Protein AF-A0A4R5DD77-F1 (afdb_monomer)

Sequence (343 aa):
MSIVVVGSGLPALACALYASACSGDEVELLAADAPDVARFAGTGIAAIEETPADVSLAVRATLDEVGSDLAIVVADTREIPDEVTVLADRSSIRSILLAPGGFAGALRARAALDRAGRPDIAVAEAPGFPVLARRPQVDEVRIVAVKRSMPIAGLDAAGTDQALLDYGPYLPALVPATLATTSLSNVNTVTHPPLVLLNAARIDAGEPFLICRDGLTAATSRFLTALDQERLALVEAAGGDPVDTATWLLRYYGQAGMSGADIGACIRSFQPLMETPAPPTLDHRYLTDDIPHGVAAYLALARRLGTPHQHLAAIVTLSSTVIGHPLAADGDAVEAFLSWLEA

Solvent-accessible surface area (backbone atoms only — not comparable to full-atom values): 17400 Å² total; per-residue (Å²): 140,41,40,27,27,35,37,60,66,68,65,20,53,49,48,32,47,48,24,6,46,59,53,72,41,69,21,30,33,42,34,67,92,40,74,81,54,54,75,62,44,44,76,52,75,40,36,48,64,88,40,81,36,63,28,28,31,44,65,26,66,50,77,88,71,62,80,32,32,35,36,36,40,25,55,59,57,82,48,44,45,58,56,46,43,60,50,59,77,40,84,58,47,44,36,40,36,24,33,28,17,36,43,37,27,39,58,44,35,50,57,32,23,48,76,69,72,38,76,79,47,45,45,23,22,18,34,42,59,62,54,45,66,47,66,91,45,92,92,41,61,35,33,69,36,61,40,32,69,37,45,32,13,10,90,46,72,68,42,18,54,51,45,48,69,71,42,30,58,38,42,76,35,57,34,86,44,48,45,44,26,26,34,60,55,34,57,56,41,49,45,39,39,57,48,47,58,80,38,39,71,45,25,71,69,58,56,91,51,28,41,46,63,77,49,58,44,76,69,50,31,53,50,36,52,56,39,40,53,32,44,34,52,40,20,46,75,60,72,23,69,61,70,53,60,38,59,51,50,39,52,24,33,31,91,77,60,28,47,64,95,40,55,50,44,27,47,72,50,25,64,79,53,38,68,34,66,47,63,78,43,66,88,34,58,51,44,74,31,32,25,20,41,26,36,24,35,51,35,56,48,18,67,74,74,70,41,68,44,69,55,37,47,48,52,38,53,51,46,18,59,74,62,71,47,86,48,60,41,56,62,67,41,50,52,52,48,53,53,60,75,74,107

Nearest PDB structures (foldseek):
  1bg6-assembly1_A-2  TM=8.550E-01  e=5.628E-21  Arthrobacter sp. 1C
  3c7c-assembly1_B  TM=7.515E-01  e=6.221E-16  Pecten maximus
  6c4l-assembly1_C-2  TM=7.047E-01  e=6.134E-13  Yersinia pestis
  6c4m-assembly1_C-2  TM=7.270E-01  e=2.568E-12  Yersinia pestis
  5zix-assembly3_C  TM=6.206E-01  e=1.899E-08  Pseudomonas aeruginosa PAO1

Foldseek 3Di:
DAEEEEDDDQLSLVLQFLLCQLQVDEHEYAYAPCPLSVLVAAWDWAAAQNDTGIGHYDYDNAPVPDPAQEYEYDYFLVCLLVRLLRNLVDPSHQEYEYAALFALNLLSSCVSSVVSVNNRRWYKHWLHRQFDWDPPDSNHIHRNFGFAATEMETLDPVSQVVVCVVCCSRRVRYDYWYSLARNLQNLLLLQLLLLCLQCVVCLAVQPKDQSLQPRLDPVSQVLSQVQLVLSLQLSVLLVTDSDGSLRSLCNTCVVVQFDDDGPSSRQVRHVVSSPHIDDNHLPDCSQQRSLQSHLQLSLVSCVVSVTDNPSSVVSQVSSCVSNVHHSHYDPVSSVSSVVSSVD

Organism: NCBI:txid2530372

InterPro domains:
  IPR003421 Opine dehydrogenase [PF02317] (179-322)
  IPR008927 6-phosphogluconate dehydrogenase-like, C-terminal domain superfamily [SSF48179] (181-336)
  IPR013328 6-phosphogluconate dehydrogenase, domain 2 [G3DSA:1.10.1040.10] (186-337)

pLDDT: mean 95.51, std 4.66, range [64.38, 98.81]

Radius of gyration: 19.09 Å; Cα contacts (8 Å, |Δi|>4): 765; chains: 1; bounding box: 47×50×48 Å

Mean predicted aligned error: 3.32 Å

Secondary structure (DSSP, 8-state):
--EEEEE-HHHHHHHHHHHHHHH-SEEEEE-TT-HHHHTT-EEEEEEETTEEEEEEEEEESSGGG---SEEEEES-TTTHHHHHHHHHT-TT--EEEESS--TTHHHHHHHHHHHTT-TTSEEEE-SS-SEEEEEEETTEEEEEEE-SSEEEEESSHHHHHHHHHHHTTT-TTEEE--HHHHHT--HHHHHHHHHHHTTHHHHHTT---BHHHHH--HHHHHHHHHHHHHHHHHHHHTTS----HHHHHHHHHGGGT---SSHHHHHHH-HHHHTPBPPSSSSSHHHHTTIIIIIHHHHHHHHHHT---HHHHHHHHHHHHHHTS-----HHHHHHHHHHHH-

Structure (mmCIF, N/CA/C/O backbone):
data_AF-A0A4R5DD77-F1
#
_entry.id   AF-A0A4R5DD77-F1
#
loop_
_atom_site.group_PDB
_atom_site.id
_atom_site.type_symbol
_atom_site.label_atom_id
_atom_site.label_alt_id
_atom_site.label_comp_id
_atom_site.label_asym_id
_atom_site.label_entity_id
_atom_site.label_seq_id
_atom_site.pdbx_PDB_ins_code
_atom_site.Cartn_x
_atom_site.Cartn_y
_atom_site.Cartn_z
_atom_site.occupancy
_atom_site.B_iso_or_equiv
_atom_site.auth_seq_id
_atom_site.auth_comp_id
_atom_site.auth_asym_id
_atom_site.auth_atom_id
_atom_site.pdbx_PDB_model_num
ATOM 1 N N . MET A 1 1 ? -8.833 -8.355 23.315 1.00 81.56 1 MET A N 1
ATOM 2 C CA . MET A 1 1 ? -8.735 -7.905 21.918 1.00 81.56 1 MET A CA 1
ATOM 3 C C . MET A 1 1 ? -8.301 -9.119 21.141 1.00 81.56 1 MET A C 1
ATOM 5 O O . MET A 1 1 ? -7.456 -9.852 21.639 1.00 81.56 1 MET A O 1
ATOM 9 N N . SER A 1 2 ? -8.952 -9.393 20.027 1.00 95.25 2 SER A N 1
ATOM 10 C CA . SER A 1 2 ? -8.571 -10.454 19.105 1.00 95.25 2 SER A CA 1
ATOM 11 C C . SER A 1 2 ? -8.773 -9.942 17.691 1.00 95.25 2 SER A C 1
ATOM 13 O O . SER A 1 2 ? -9.597 -9.059 17.443 1.00 95.25 2 SER A O 1
ATOM 15 N N . ILE A 1 3 ? -7.985 -10.470 16.763 1.00 98.31 3 ILE A N 1
ATOM 16 C CA . ILE A 1 3 ? -7.868 -9.904 15.427 1.00 98.31 3 ILE A CA 1
ATOM 17 C C . ILE A 1 3 ? -8.176 -10.947 14.366 1.00 98.31 3 ILE A C 1
ATOM 19 O O . ILE A 1 3 ? -7.749 -12.099 14.473 1.00 98.31 3 ILE A O 1
ATOM 23 N N . VAL A 1 4 ? -8.893 -10.508 13.336 1.00 98.06 4 VAL A N 1
ATOM 24 C CA . VAL A 1 4 ? -9.071 -11.254 12.098 1.00 98.06 4 VAL A CA 1
ATOM 25 C C . VAL A 1 4 ? -8.277 -10.582 10.987 1.00 98.06 4 VAL A C 1
ATOM 27 O O . VAL A 1 4 ? -8.313 -9.365 10.821 1.00 98.06 4 VAL A O 1
ATOM 30 N N . VAL A 1 5 ? -7.549 -11.366 10.206 1.00 97.44 5 VAL A N 1
ATOM 31 C CA . VAL A 1 5 ? -7.015 -10.922 8.921 1.00 97.44 5 VAL A CA 1
ATOM 32 C C . VAL A 1 5 ? -7.999 -11.342 7.839 1.00 97.44 5 VAL A C 1
ATOM 34 O O . VAL A 1 5 ? -8.391 -12.505 7.772 1.00 97.44 5 VAL A O 1
ATOM 37 N N . VAL A 1 6 ? -8.412 -10.395 7.006 1.00 95.06 6 VAL A N 1
ATOM 38 C CA . VAL A 1 6 ? -9.330 -10.606 5.884 1.00 95.06 6 VAL A CA 1
ATOM 39 C C . VAL A 1 6 ? -8.572 -10.413 4.587 1.00 95.06 6 VAL A C 1
ATOM 41 O O . VAL A 1 6 ? -7.839 -9.438 4.428 1.00 95.06 6 VAL A O 1
ATOM 44 N N . GLY A 1 7 ? -8.747 -11.344 3.662 1.00 89.00 7 GLY A N 1
ATOM 45 C CA . GLY A 1 7 ? -8.142 -11.287 2.343 1.00 89.00 7 GLY A CA 1
ATOM 46 C C . GLY A 1 7 ? -7.733 -12.668 1.863 1.00 89.00 7 GLY A C 1
ATOM 47 O O . GLY A 1 7 ? -7.927 -13.680 2.540 1.00 89.00 7 GLY A O 1
ATOM 48 N N . SER A 1 8 ? -7.140 -12.719 0.677 1.00 79.94 8 SER A N 1
ATOM 49 C CA . SER A 1 8 ? -6.802 -13.979 0.024 1.00 79.94 8 SER A CA 1
ATOM 50 C C . SER A 1 8 ? -5.306 -14.124 -0.258 1.00 79.94 8 SER A C 1
ATOM 52 O O . SER A 1 8 ? -4.520 -13.173 -0.271 1.00 79.94 8 SER A O 1
ATOM 54 N N . GLY A 1 9 ? -4.899 -15.374 -0.477 1.00 86.75 9 GLY A N 1
ATOM 55 C CA . GLY A 1 9 ? -3.556 -15.711 -0.927 1.00 86.75 9 GLY A CA 1
ATOM 56 C C . GLY A 1 9 ? -2.451 -15.498 0.111 1.00 86.75 9 GLY A C 1
ATOM 57 O O . GLY A 1 9 ? -2.660 -15.453 1.323 1.00 86.75 9 GLY A O 1
ATOM 58 N N . LEU A 1 10 ? -1.221 -15.428 -0.402 1.00 90.25 10 LEU A N 1
ATOM 59 C CA . LEU A 1 10 ? -0.009 -15.371 0.412 1.00 90.25 10 LEU A CA 1
ATOM 60 C C . LEU A 1 10 ? 0.104 -14.105 1.287 1.00 90.25 10 LEU A C 1
ATOM 62 O O . LEU A 1 10 ? 0.546 -14.255 2.424 1.00 90.25 10 LEU A O 1
ATOM 66 N N . PRO A 1 11 ? -0.266 -12.888 0.830 1.00 91.94 11 PRO A N 1
ATOM 67 C CA . PRO A 1 11 ? -0.156 -11.690 1.663 1.00 91.94 11 PRO A CA 1
ATOM 68 C C . PRO A 1 11 ? -1.002 -11.761 2.941 1.00 91.94 11 PRO A C 1
ATOM 70 O O . PRO A 1 11 ? -0.478 -11.479 4.018 1.00 91.94 11 PRO A O 1
ATOM 73 N N . ALA A 1 12 ? -2.267 -12.187 2.843 1.00 93.69 12 ALA A N 1
ATOM 74 C CA . ALA A 1 12 ? -3.164 -12.303 3.994 1.00 93.69 12 ALA A CA 1
ATOM 75 C C . ALA A 1 12 ? -2.678 -13.375 4.983 1.00 93.69 12 ALA A C 1
ATOM 77 O O . ALA A 1 12 ? -2.534 -13.101 6.174 1.00 93.69 12 ALA A O 1
ATOM 78 N N . LEU A 1 13 ? -2.309 -14.561 4.482 1.00 94.38 13 LEU A N 1
ATOM 79 C CA . LEU A 1 13 ? -1.738 -15.628 5.310 1.00 94.38 13 LEU A CA 1
ATOM 80 C C . LEU A 1 13 ? -0.450 -15.179 6.018 1.00 94.38 13 LEU A C 1
ATOM 82 O O . LEU A 1 13 ? -0.298 -15.384 7.218 1.00 94.38 13 LEU A O 1
ATOM 86 N N . ALA A 1 14 ? 0.471 -14.532 5.303 1.00 95.56 14 ALA A N 1
ATOM 87 C CA . ALA A 1 14 ? 1.711 -14.038 5.892 1.00 95.56 14 ALA A CA 1
ATOM 88 C C . ALA A 1 14 ? 1.466 -12.946 6.944 1.00 95.56 14 ALA A C 1
ATOM 90 O O . ALA A 1 14 ? 2.140 -12.930 7.971 1.00 95.56 14 ALA A O 1
ATOM 91 N N . CYS A 1 15 ? 0.494 -12.061 6.714 1.00 96.94 15 CYS A N 1
ATOM 92 C CA . CYS A 1 15 ? 0.093 -11.057 7.693 1.00 96.94 15 CYS A CA 1
ATOM 93 C C . CYS A 1 15 ? -0.472 -11.706 8.964 1.00 96.94 15 CYS A C 1
ATOM 95 O O . CYS A 1 15 ? -0.074 -11.320 10.058 1.00 96.94 15 CYS A O 1
ATOM 97 N N . ALA A 1 16 ? -1.332 -12.721 8.831 1.00 97.19 16 ALA A N 1
ATOM 98 C CA . ALA A 1 16 ? -1.902 -13.446 9.967 1.00 97.19 16 ALA A CA 1
ATOM 99 C C . ALA A 1 16 ? -0.828 -14.185 10.782 1.00 97.19 16 ALA A C 1
ATOM 101 O O . ALA A 1 16 ? -0.790 -14.073 12.006 1.00 97.19 16 ALA A O 1
ATOM 102 N N . LEU A 1 17 ? 0.094 -14.880 10.105 1.00 96.88 17 LEU A N 1
ATOM 103 C CA . LEU A 1 17 ? 1.224 -15.557 10.749 1.00 96.88 17 LEU A CA 1
ATOM 104 C C . LEU A 1 17 ? 2.129 -14.565 11.487 1.00 96.88 17 LEU A C 1
ATOM 106 O O . LEU A 1 17 ? 2.508 -14.808 12.629 1.00 96.88 17 LEU A O 1
ATOM 110 N N . TYR A 1 18 ? 2.456 -13.435 10.855 1.00 97.75 18 TYR A N 1
ATOM 111 C CA . TYR A 1 18 ? 3.274 -12.397 11.478 1.00 97.75 18 TYR A CA 1
ATOM 112 C C . TYR A 1 18 ? 2.579 -11.775 12.696 1.00 97.75 18 TYR A C 1
ATOM 114 O O . TYR A 1 18 ? 3.208 -11.610 13.740 1.00 97.75 18 TYR A O 1
ATOM 122 N N . ALA A 1 19 ? 1.280 -11.487 12.583 1.00 98.19 19 ALA A N 1
ATOM 123 C CA . ALA A 1 19 ? 0.468 -10.960 13.673 1.00 98.19 19 ALA A CA 1
ATOM 124 C C . ALA A 1 19 ? 0.409 -11.917 14.869 1.00 98.19 19 ALA A C 1
ATOM 126 O O . ALA A 1 19 ? 0.568 -11.485 16.014 1.00 98.19 19 ALA A O 1
ATOM 127 N N . SER A 1 20 ? 0.239 -13.216 14.610 1.00 98.25 20 SER A N 1
ATOM 128 C CA . SER A 1 20 ? 0.247 -14.241 15.655 1.00 98.25 20 SER A CA 1
ATOM 129 C C . SER A 1 20 ? 1.617 -14.340 16.325 1.00 98.25 20 SER A C 1
ATOM 131 O O . SER A 1 20 ? 1.703 -14.267 17.546 1.00 98.25 20 SER A O 1
ATOM 133 N N . ALA A 1 21 ? 2.702 -14.375 15.545 1.00 97.81 21 ALA A N 1
ATOM 134 C CA . ALA A 1 21 ? 4.061 -14.413 16.085 1.00 97.81 21 ALA A CA 1
ATOM 135 C C . ALA A 1 21 ? 4.412 -13.188 16.952 1.00 97.81 21 ALA A C 1
ATOM 137 O O . ALA A 1 21 ? 5.184 -13.307 17.901 1.00 97.81 21 ALA A O 1
ATOM 138 N N . CYS A 1 22 ? 3.877 -12.006 16.627 1.00 97.44 22 CYS A N 1
ATOM 139 C CA . CYS A 1 22 ? 4.149 -10.782 17.387 1.00 97.44 22 CYS A CA 1
ATOM 140 C C . CYS A 1 22 ? 3.335 -10.690 18.680 1.00 97.44 22 CYS A C 1
ATOM 142 O O . CYS A 1 22 ? 3.869 -10.273 19.707 1.00 97.44 22 CYS A O 1
ATOM 144 N N . SER A 1 23 ? 2.058 -11.066 18.621 1.00 97.62 23 SER A N 1
ATOM 145 C CA . SER A 1 23 ? 1.141 -10.978 19.763 1.00 97.62 23 SER A CA 1
ATOM 146 C C . SER A 1 23 ? 1.267 -12.160 20.726 1.00 97.62 23 SER A C 1
ATOM 148 O O . SER A 1 23 ? 1.030 -12.004 21.920 1.00 97.62 23 SER A O 1
ATOM 150 N N . GLY A 1 24 ? 1.644 -13.336 20.216 1.00 96.88 24 GLY A N 1
ATOM 151 C CA . GLY A 1 24 ? 1.528 -14.611 20.924 1.00 96.88 24 GLY A CA 1
ATOM 152 C C . GLY A 1 24 ? 0.093 -15.154 20.980 1.00 96.88 24 GLY A C 1
ATOM 153 O O . GLY A 1 24 ? -0.129 -16.203 21.585 1.00 96.88 24 GLY A O 1
ATOM 154 N N . ASP A 1 25 ? -0.866 -14.466 20.357 1.00 96.69 25 ASP A N 1
ATOM 155 C CA . ASP A 1 25 ? -2.276 -14.844 20.345 1.00 96.69 25 ASP A CA 1
ATOM 156 C C . ASP A 1 25 ? -2.617 -15.739 19.142 1.00 96.69 25 ASP A C 1
ATOM 158 O O . ASP A 1 25 ? -1.933 -15.755 18.109 1.00 96.69 25 ASP A O 1
ATOM 162 N N . GLU A 1 26 ? -3.740 -16.452 19.2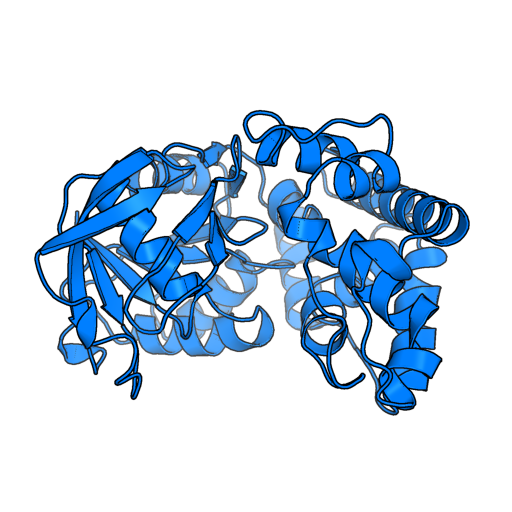54 1.00 97.56 26 GLU A N 1
ATOM 163 C CA . GLU A 1 26 ? -4.403 -17.037 18.092 1.00 97.56 26 GLU A CA 1
ATOM 164 C C . GLU A 1 26 ? -5.034 -15.930 17.237 1.00 97.56 26 GLU A C 1
ATOM 166 O O . GLU A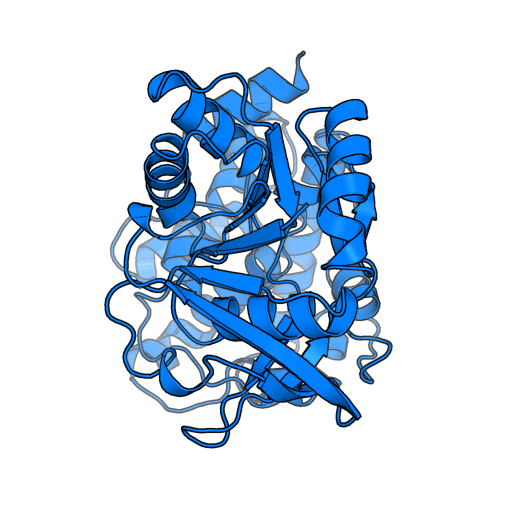 1 26 ? -5.822 -15.119 17.729 1.00 97.56 26 GLU A O 1
ATOM 171 N N . VAL A 1 27 ? -4.681 -15.902 15.951 1.00 98.12 27 VAL A N 1
ATOM 172 C CA . VAL A 1 27 ? -5.193 -14.931 14.975 1.00 98.12 27 VAL A CA 1
ATOM 173 C C . VAL A 1 27 ? -6.199 -15.607 14.053 1.00 98.12 27 VAL A C 1
ATOM 175 O O . VAL A 1 27 ? -5.928 -16.674 13.496 1.00 98.12 27 VAL A O 1
ATOM 178 N N . GLU A 1 28 ? -7.360 -14.982 13.862 1.00 97.44 28 GLU A N 1
ATOM 179 C CA . GLU A 1 28 ? -8.339 -15.459 12.891 1.00 97.44 28 GLU A CA 1
ATOM 180 C C . GLU A 1 28 ? -7.915 -15.056 11.472 1.00 97.44 28 GLU A C 1
ATOM 182 O O . GLU A 1 28 ? -7.405 -13.961 11.241 1.00 97.44 28 GLU A O 1
ATOM 187 N N . LEU A 1 29 ? -8.126 -15.934 10.496 1.00 95.88 29 LEU A N 1
ATOM 188 C CA . LEU A 1 29 ? -7.910 -15.639 9.080 1.00 95.88 29 LEU A CA 1
ATOM 189 C C . LEU A 1 29 ? -9.189 -15.970 8.323 1.00 95.88 29 LEU A C 1
ATOM 191 O O . LEU A 1 29 ? -9.513 -17.145 8.150 1.00 95.88 29 LEU A O 1
ATOM 195 N N . LEU A 1 30 ? -9.914 -14.942 7.888 1.00 93.88 30 LEU A N 1
ATOM 196 C CA . LEU A 1 30 ? -11.090 -15.101 7.042 1.00 93.88 30 LEU A CA 1
ATOM 197 C C . LEU A 1 30 ? -10.627 -15.295 5.599 1.00 93.88 30 LEU A C 1
ATOM 199 O O . LEU A 1 30 ? -10.194 -14.348 4.944 1.00 93.88 30 LEU A O 1
ATOM 203 N N . ALA A 1 31 ? -10.717 -16.532 5.120 1.00 83.06 31 ALA A N 1
ATOM 204 C CA . ALA A 1 31 ? -10.314 -16.910 3.774 1.00 83.06 31 ALA A CA 1
ATOM 205 C C . ALA A 1 31 ? -11.404 -17.783 3.142 1.00 83.06 31 ALA A C 1
ATOM 207 O O . ALA A 1 31 ? -11.397 -19.011 3.272 1.00 83.06 31 ALA A O 1
ATOM 208 N N . ALA A 1 32 ? -12.352 -17.134 2.462 1.00 70.69 32 ALA A N 1
ATOM 209 C CA . ALA A 1 32 ? -13.412 -17.820 1.733 1.00 70.69 32 ALA A CA 1
ATOM 210 C C . ALA A 1 32 ? -12.806 -18.723 0.640 1.00 70.69 32 ALA A C 1
ATOM 212 O O . ALA A 1 32 ? -11.960 -18.284 -0.138 1.00 70.69 32 ALA A O 1
ATOM 213 N N . ASP A 1 33 ? -13.216 -19.994 0.609 1.00 64.38 33 ASP A N 1
ATOM 214 C CA . ASP A 1 33 ? -12.848 -20.980 -0.419 1.00 64.38 33 ASP A CA 1
ATOM 215 C C . ASP A 1 33 ? -11.337 -21.123 -0.706 1.00 64.38 33 ASP A C 1
ATOM 217 O O . ASP A 1 33 ? -10.913 -21.374 -1.837 1.00 64.38 33 ASP A O 1
ATOM 221 N N . ALA A 1 34 ? -10.501 -21.029 0.335 1.00 69.56 34 ALA A N 1
ATOM 222 C CA . ALA A 1 34 ? -9.049 -21.185 0.235 1.00 69.56 34 ALA A CA 1
ATOM 223 C C . ALA A 1 34 ? -8.552 -22.491 0.903 1.00 69.56 34 ALA A C 1
ATOM 225 O O . ALA A 1 34 ? -7.936 -22.446 1.975 1.00 69.56 34 ALA A O 1
ATOM 226 N N . PRO A 1 35 ? -8.747 -23.678 0.285 1.00 65.94 35 PRO A N 1
ATOM 227 C CA . PRO A 1 35 ? -8.313 -24.959 0.865 1.00 65.94 35 PRO A CA 1
ATOM 228 C C . PRO A 1 35 ? -6.800 -25.004 1.118 1.00 65.94 35 PRO A C 1
ATOM 230 O O . PRO A 1 35 ? -6.320 -25.688 2.021 1.00 65.94 35 PRO A O 1
ATOM 233 N N . ASP A 1 36 ? -6.039 -24.220 0.356 1.00 77.75 36 ASP A N 1
ATOM 234 C CA . ASP A 1 36 ? -4.600 -24.083 0.523 1.00 77.75 36 ASP A CA 1
ATOM 235 C C . ASP A 1 36 ? -4.173 -23.375 1.803 1.00 77.75 36 ASP A C 1
ATOM 237 O O . ASP A 1 36 ? -3.030 -23.559 2.214 1.00 77.75 36 ASP A O 1
ATOM 241 N N . VAL A 1 37 ? -5.062 -22.595 2.414 1.00 82.19 37 VAL A N 1
ATOM 242 C CA . VAL A 1 37 ? -4.808 -21.842 3.645 1.00 82.19 37 VAL A CA 1
ATOM 243 C C . VAL A 1 37 ? -5.273 -22.630 4.869 1.00 82.19 37 VAL A C 1
ATOM 245 O O . VAL A 1 37 ? -4.605 -22.604 5.897 1.00 82.19 37 VAL A O 1
ATOM 248 N N . ALA A 1 38 ? -6.353 -23.411 4.744 1.00 82.25 38 ALA A N 1
ATOM 249 C CA . ALA A 1 38 ? -6.912 -24.225 5.829 1.00 82.25 38 ALA A CA 1
ATOM 250 C C . ALA A 1 38 ? -5.890 -25.176 6.485 1.00 82.25 38 ALA A C 1
ATOM 252 O O . ALA A 1 38 ? -5.983 -25.464 7.675 1.00 82.25 38 ALA A O 1
ATOM 253 N N . ARG A 1 39 ? -4.877 -25.624 5.733 1.00 85.19 39 ARG A N 1
ATOM 254 C CA . ARG A 1 39 ? -3.784 -26.472 6.243 1.00 85.19 39 ARG A CA 1
ATOM 255 C C . ARG A 1 39 ? -2.890 -25.797 7.291 1.00 85.19 39 ARG A C 1
ATOM 257 O O . ARG A 1 39 ? -2.186 -26.498 8.007 1.00 85.19 39 ARG A O 1
ATOM 264 N N . PHE A 1 40 ? -2.895 -24.466 7.353 1.00 87.38 40 PHE A N 1
ATOM 265 C CA . PHE A 1 40 ? -2.131 -23.686 8.328 1.00 87.38 40 PHE A CA 1
ATOM 266 C C . PHE A 1 40 ? -2.920 -23.423 9.620 1.00 87.38 40 PHE A C 1
ATOM 268 O O . PHE A 1 40 ? -2.422 -22.717 10.489 1.00 87.38 40 PHE A O 1
ATOM 275 N N . ALA A 1 41 ? -4.139 -23.965 9.754 1.00 91.12 41 ALA A N 1
ATOM 276 C CA . ALA A 1 41 ? -4.925 -23.853 10.978 1.00 91.12 41 ALA A CA 1
ATOM 277 C C . ALA A 1 41 ? -4.287 -24.625 12.149 1.00 91.12 41 ALA A C 1
ATOM 279 O O . ALA A 1 41 ? -3.719 -25.704 11.971 1.00 91.12 41 ALA A O 1
ATOM 280 N N . GLY A 1 42 ? -4.455 -24.094 13.360 1.00 92.19 42 GLY A N 1
ATOM 281 C CA . GLY A 1 42 ? -3.855 -24.597 14.591 1.00 92.19 42 GLY A CA 1
ATOM 282 C C . GLY A 1 42 ? -2.500 -23.958 14.894 1.00 92.19 42 GLY A C 1
ATOM 283 O O . GLY A 1 42 ? -2.151 -22.904 14.364 1.00 92.19 42 GLY A O 1
ATOM 284 N N . THR A 1 43 ? -1.742 -24.602 15.780 1.00 91.06 43 THR A N 1
ATOM 285 C CA . THR A 1 43 ? -0.410 -24.147 16.191 1.00 91.06 43 THR A CA 1
ATOM 286 C C . THR A 1 43 ? 0.671 -24.663 15.246 1.00 91.06 43 THR A C 1
ATOM 288 O O . THR A 1 43 ? 0.667 -25.846 14.894 1.00 91.06 43 THR A O 1
ATOM 291 N N . GLY A 1 44 ? 1.643 -23.823 14.908 1.00 90.88 44 GLY A N 1
ATOM 292 C CA . GLY A 1 44 ? 2.764 -24.182 14.046 1.00 90.88 44 GLY A CA 1
ATOM 293 C C . GLY A 1 44 ? 3.984 -23.295 14.262 1.00 90.88 44 GLY A C 1
ATOM 294 O O . GLY A 1 44 ? 4.051 -22.527 15.218 1.00 90.88 44 GLY A O 1
ATOM 295 N N . ILE A 1 45 ? 4.949 -23.407 13.349 1.00 89.94 45 ILE A N 1
ATOM 296 C CA . ILE A 1 45 ? 6.151 -22.570 13.320 1.00 89.94 45 ILE A CA 1
ATOM 297 C C . ILE A 1 45 ? 6.215 -21.878 11.961 1.00 89.94 45 ILE A C 1
ATOM 299 O O . ILE A 1 45 ? 6.172 -22.543 10.924 1.00 89.94 45 ILE A O 1
ATOM 303 N N . ALA A 1 46 ? 6.357 -20.555 11.965 1.00 89.81 46 ALA A N 1
ATOM 304 C CA . ALA A 1 46 ? 6.647 -19.766 10.774 1.00 89.81 46 ALA A CA 1
ATOM 305 C C . ALA A 1 46 ? 8.107 -19.293 10.791 1.00 89.81 46 ALA A C 1
ATOM 307 O O . ALA A 1 46 ? 8.656 -18.979 11.846 1.00 89.81 46 ALA A O 1
ATOM 308 N N . ALA A 1 47 ? 8.741 -19.214 9.618 1.00 92.44 47 ALA A N 1
ATOM 309 C CA . ALA A 1 47 ? 10.058 -18.597 9.478 1.00 92.44 47 ALA A CA 1
ATOM 310 C C . ALA A 1 47 ? 9.901 -17.102 9.160 1.00 92.44 47 ALA A C 1
ATOM 312 O O . ALA A 1 47 ? 9.374 -16.745 8.102 1.00 92.44 47 ALA A O 1
ATOM 313 N N . ILE A 1 48 ? 10.375 -16.242 10.062 1.00 92.88 48 ILE A N 1
ATOM 314 C CA . ILE A 1 48 ? 10.358 -14.780 9.944 1.00 92.88 48 ILE A CA 1
ATOM 315 C C . ILE A 1 48 ? 11.802 -14.293 9.906 1.00 92.88 48 ILE A C 1
ATOM 317 O O . ILE A 1 48 ? 12.503 -14.372 10.909 1.00 92.88 48 ILE A O 1
ATOM 321 N N . GLU A 1 49 ? 12.259 -13.814 8.748 1.00 91.31 49 GLU A N 1
ATOM 322 C CA . GLU A 1 49 ? 13.648 -13.372 8.533 1.00 91.31 49 GLU A CA 1
ATOM 323 C C . GLU A 1 49 ? 14.660 -14.426 9.030 1.00 91.31 49 GLU A C 1
ATOM 325 O O . GLU A 1 49 ? 15.569 -14.138 9.805 1.00 91.31 49 GLU A O 1
ATOM 330 N N . GLU A 1 50 ? 14.449 -15.684 8.620 1.00 87.56 50 GLU A N 1
ATOM 331 C CA . GLU A 1 50 ? 15.223 -16.875 9.024 1.00 87.56 50 GLU A CA 1
ATOM 332 C C . GLU A 1 50 ? 15.140 -17.255 10.516 1.00 87.56 50 GLU A C 1
ATOM 334 O O . GLU A 1 50 ? 15.764 -18.226 10.944 1.00 87.56 50 GLU A O 1
ATOM 339 N N . THR A 1 51 ? 14.329 -16.551 11.308 1.00 90.50 51 THR A N 1
ATOM 340 C CA . THR A 1 51 ? 14.077 -16.877 12.716 1.00 90.50 51 THR A CA 1
ATOM 341 C C . THR A 1 51 ? 12.766 -17.657 12.850 1.00 90.50 51 THR A C 1
ATOM 343 O O . THR A 1 51 ? 11.729 -17.178 12.386 1.00 90.50 51 THR A O 1
ATOM 346 N N . PRO A 1 52 ? 12.768 -18.856 13.460 1.00 93.50 52 PRO A N 1
ATOM 347 C CA . PRO A 1 52 ? 11.533 -19.581 13.738 1.00 93.50 52 PRO A CA 1
ATOM 348 C C . PRO A 1 52 ? 10.723 -18.859 14.822 1.00 93.50 52 PRO A C 1
ATOM 350 O O . PRO A 1 52 ? 11.283 -18.427 15.830 1.00 93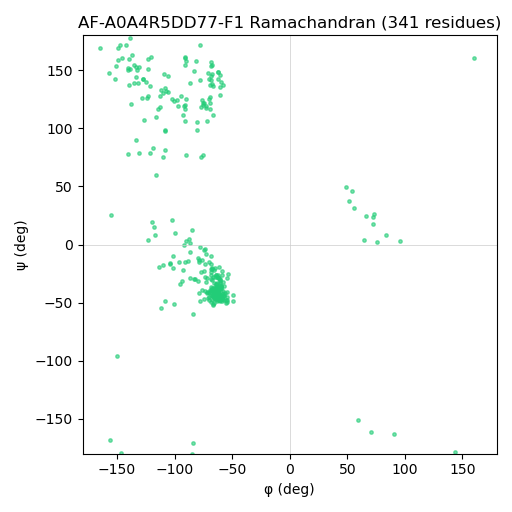.50 52 PRO A O 1
ATOM 353 N N . ALA A 1 53 ? 9.412 -18.764 14.624 1.00 95.19 53 ALA A N 1
ATOM 354 C CA . ALA A 1 53 ? 8.473 -18.206 15.588 1.00 95.19 53 ALA A CA 1
ATOM 355 C C . ALA A 1 53 ? 7.236 -19.098 15.711 1.00 95.19 53 ALA A C 1
ATOM 357 O O . ALA A 1 53 ? 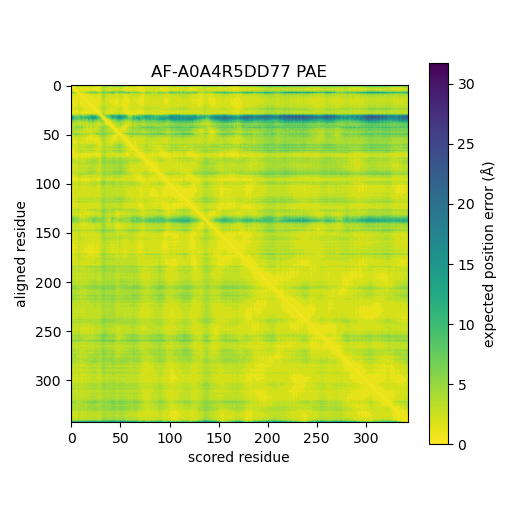6.721 -19.585 14.700 1.00 95.19 53 ALA A O 1
ATOM 358 N N . ASP A 1 54 ? 6.768 -19.286 16.943 1.00 96.06 54 ASP A N 1
ATOM 359 C CA . ASP A 1 54 ? 5.508 -19.971 17.212 1.00 96.06 54 ASP A CA 1
ATOM 360 C C . ASP A 1 54 ? 4.340 -19.121 16.703 1.00 96.06 54 ASP A C 1
ATOM 362 O O . ASP A 1 54 ? 4.320 -17.898 16.855 1.00 96.06 54 ASP A O 1
ATOM 366 N N . VAL A 1 55 ? 3.371 -19.782 16.079 1.00 96.62 55 VAL A N 1
ATOM 367 C CA . VAL A 1 55 ? 2.175 -19.155 15.509 1.00 96.62 55 VAL A CA 1
ATOM 368 C C . VAL A 1 55 ? 0.950 -20.007 15.807 1.00 96.62 55 VAL A C 1
ATOM 370 O O . VAL A 1 55 ? 1.048 -21.230 15.910 1.00 96.62 55 VAL A O 1
ATOM 373 N N . SER A 1 56 ? -0.213 -19.373 15.909 1.00 96.94 56 SER A N 1
ATOM 374 C CA . SER A 1 56 ? -1.511 -20.025 16.066 1.00 96.94 56 SER A CA 1
ATOM 375 C C . SER A 1 56 ? -2.546 -19.336 15.184 1.00 96.94 56 SER A C 1
ATOM 377 O O . SER A 1 56 ? -2.783 -18.136 15.323 1.00 96.94 56 SER A O 1
ATOM 379 N N . LEU A 1 57 ? -3.162 -20.091 14.273 1.00 96.31 57 LEU A N 1
ATOM 380 C CA . LEU A 1 57 ? -4.167 -19.570 13.346 1.00 96.31 57 LEU A CA 1
ATOM 381 C C . LEU A 1 57 ? -5.508 -20.288 13.469 1.00 96.31 57 LEU A C 1
ATOM 383 O O . LEU A 1 57 ? -5.581 -21.516 13.423 1.00 96.31 57 LEU A O 1
ATOM 387 N N . ALA A 1 58 ? -6.582 -19.507 13.468 1.00 95.44 58 ALA A N 1
ATOM 388 C CA . ALA A 1 58 ? -7.945 -19.989 13.310 1.00 95.44 58 ALA A CA 1
ATOM 389 C C . ALA A 1 58 ? -8.486 -19.582 11.931 1.00 95.44 58 ALA A C 1
ATOM 391 O O . ALA A 1 58 ? -8.930 -18.454 11.721 1.00 95.44 58 ALA A O 1
ATOM 392 N N . VAL A 1 59 ? -8.454 -20.501 10.965 1.00 93.75 59 VAL A N 1
ATOM 393 C CA . VAL A 1 59 ? -8.974 -20.230 9.615 1.00 93.75 59 VAL A CA 1
ATOM 394 C C . VAL A 1 59 ? -10.503 -20.279 9.638 1.00 93.75 59 VAL A C 1
ATOM 396 O O . VAL A 1 59 ? -11.083 -21.281 10.060 1.00 93.75 59 VAL A O 1
ATOM 399 N N . ARG A 1 60 ? -11.144 -19.194 9.197 1.00 93.25 60 ARG A N 1
ATOM 400 C CA . ARG A 1 60 ? -12.600 -19.042 9.092 1.00 93.25 60 ARG A CA 1
ATOM 401 C C . ARG A 1 60 ? -13.022 -19.089 7.634 1.00 93.25 60 ARG A C 1
ATOM 403 O O . ARG A 1 60 ? -12.435 -18.403 6.796 1.00 93.25 60 ARG A O 1
ATOM 410 N N . ALA A 1 61 ? -14.041 -19.890 7.341 1.00 89.50 61 ALA A N 1
ATOM 411 C CA . ALA A 1 61 ? -14.584 -19.997 5.988 1.00 89.50 61 ALA A CA 1
ATOM 412 C C . ALA A 1 61 ? -15.642 -18.921 5.715 1.00 89.50 61 ALA A C 1
ATOM 414 O O . ALA A 1 61 ? -15.827 -18.507 4.572 1.00 89.50 61 ALA A O 1
ATOM 415 N N . THR A 1 62 ? -16.336 -18.474 6.763 1.00 91.00 62 THR A N 1
ATOM 416 C CA . THR A 1 62 ? -17.433 -17.509 6.670 1.00 91.00 62 THR A CA 1
ATOM 417 C C . THR A 1 62 ? -17.319 -16.439 7.749 1.00 91.00 62 THR A C 1
ATOM 419 O O . THR A 1 62 ? -16.746 -16.663 8.816 1.00 91.00 62 THR A O 1
ATOM 422 N N . LEU A 1 63 ? -17.889 -15.263 7.474 1.00 91.75 63 LEU A N 1
ATOM 423 C CA . LEU A 1 63 ? -17.885 -14.131 8.402 1.00 91.75 63 LEU A CA 1
ATOM 424 C C . LEU A 1 63 ? -18.585 -14.452 9.736 1.00 91.75 63 LEU A C 1
ATOM 426 O O . LEU A 1 63 ? -18.204 -13.918 10.775 1.00 91.75 63 LEU A O 1
ATOM 430 N N . ASP A 1 64 ? -19.580 -15.343 9.741 1.00 92.94 64 ASP A N 1
ATOM 431 C CA . ASP A 1 64 ? -20.332 -15.700 10.952 1.00 92.94 64 ASP A CA 1
ATOM 432 C C . ASP A 1 64 ? -19.474 -16.385 12.023 1.00 92.94 64 ASP A C 1
ATOM 434 O O . ASP A 1 64 ? -19.767 -16.281 13.221 1.00 92.94 64 ASP A O 1
ATOM 438 N N . GLU A 1 65 ? -18.400 -17.048 11.592 1.00 92.88 65 GLU A N 1
ATOM 439 C CA . GLU A 1 65 ? -17.428 -17.718 12.455 1.00 92.88 65 GLU A CA 1
ATOM 440 C C . 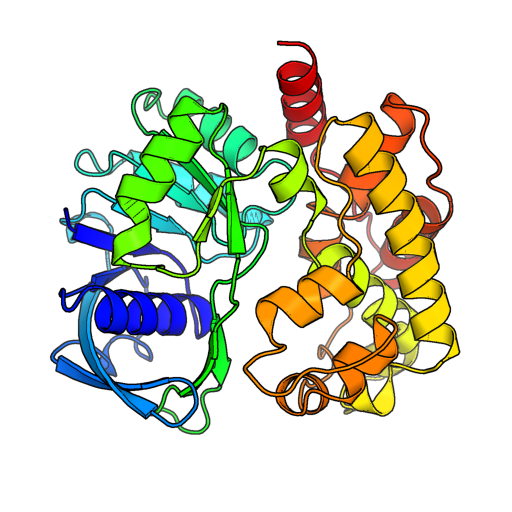GLU A 1 65 ? -16.415 -16.744 13.072 1.00 92.88 65 GLU A C 1
ATOM 442 O O . GLU A 1 65 ? -15.682 -17.129 13.984 1.00 92.88 65 GLU A O 1
ATOM 447 N N . VAL A 1 66 ? -16.365 -15.495 12.592 1.00 95.06 66 VAL A N 1
ATOM 448 C CA . VAL A 1 66 ? -15.431 -14.481 13.084 1.00 95.06 66 VAL A CA 1
ATOM 449 C C . VAL A 1 66 ? -15.866 -13.999 14.468 1.00 95.06 66 VAL A C 1
ATOM 451 O O . VAL A 1 66 ? -16.969 -13.467 14.660 1.00 95.06 66 VAL A O 1
ATOM 454 N N . GLY A 1 67 ? -14.993 -14.197 15.452 1.00 94.31 67 GLY A N 1
ATOM 455 C CA . GLY A 1 67 ? -15.176 -13.765 16.839 1.00 94.31 67 GLY A CA 1
ATOM 456 C C . GLY A 1 67 ? -14.405 -12.495 17.198 1.00 94.31 67 GLY A C 1
ATOM 457 O O . GLY A 1 67 ? -14.606 -11.951 18.285 1.00 94.31 67 GLY A O 1
ATOM 458 N N . SER A 1 68 ? -13.520 -12.037 16.312 1.00 97.25 68 SER A N 1
ATOM 459 C CA . SER A 1 68 ? -12.631 -10.898 16.542 1.00 97.25 68 SER A CA 1
ATOM 460 C C . SER A 1 68 ? -13.339 -9.547 16.621 1.00 97.25 68 SER A C 1
ATOM 462 O O . SER A 1 68 ? -14.413 -9.350 16.044 1.00 97.25 68 SER A O 1
ATOM 464 N N . ASP A 1 69 ? -12.714 -8.610 17.343 1.00 97.38 69 ASP A N 1
ATOM 465 C CA . ASP A 1 69 ? -13.147 -7.213 17.444 1.00 97.38 69 ASP A CA 1
ATOM 466 C C . ASP A 1 69 ? -12.321 -6.260 16.564 1.00 97.38 69 ASP A C 1
ATOM 468 O O . ASP A 1 69 ? -12.796 -5.186 16.191 1.00 97.38 69 ASP A O 1
ATOM 472 N N . LEU A 1 70 ? -11.116 -6.670 16.170 1.00 98.56 70 LEU A N 1
ATOM 473 C CA . LEU A 1 70 ? -10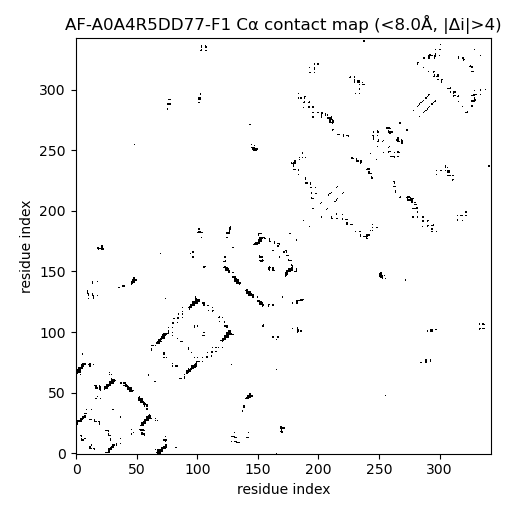.257 -5.955 15.229 1.00 98.56 70 LEU A CA 1
ATOM 474 C C . LEU A 1 70 ? -10.173 -6.693 13.892 1.00 98.56 70 LEU A C 1
ATOM 476 O O . LEU A 1 70 ? -10.136 -7.924 13.876 1.00 98.56 70 LEU A O 1
ATOM 480 N N . ALA A 1 71 ? -10.053 -5.956 12.787 1.00 98.44 71 ALA A N 1
ATOM 481 C CA . ALA A 1 71 ? -9.773 -6.530 11.473 1.00 98.44 71 ALA A CA 1
ATOM 482 C C . ALA A 1 71 ? -8.569 -5.871 10.788 1.00 98.44 71 ALA A C 1
ATOM 484 O O . ALA A 1 71 ? -8.407 -4.654 10.840 1.00 98.44 71 ALA A O 1
ATOM 485 N N . ILE A 1 72 ? -7.759 -6.668 10.088 1.00 98.25 72 ILE A N 1
ATOM 486 C CA . ILE A 1 72 ? -6.781 -6.186 9.103 1.00 98.25 72 ILE A CA 1
ATOM 487 C C . ILE A 1 72 ? -7.236 -6.657 7.727 1.00 98.25 72 ILE A C 1
ATOM 489 O O . ILE A 1 72 ? -7.287 -7.859 7.478 1.00 98.25 72 ILE A O 1
ATOM 493 N N . VAL A 1 73 ? -7.528 -5.726 6.824 1.00 97.38 73 VAL A N 1
ATOM 494 C CA . VAL A 1 73 ? -7.859 -6.032 5.430 1.00 97.38 73 VAL A CA 1
ATOM 495 C C . VAL A 1 73 ? -6.581 -6.011 4.597 1.00 97.38 73 VAL A C 1
ATOM 497 O O . VAL A 1 73 ? -5.881 -4.997 4.511 1.00 97.38 73 VAL A O 1
ATOM 500 N N . VAL A 1 74 ? -6.287 -7.155 3.987 1.00 94.44 74 VAL A N 1
ATOM 501 C CA . VAL A 1 74 ? -5.115 -7.429 3.156 1.00 94.44 74 VAL A CA 1
ATOM 502 C C . VAL A 1 74 ? -5.600 -7.855 1.770 1.00 94.44 74 VAL A C 1
ATOM 504 O O . VAL A 1 74 ? -5.637 -9.039 1.437 1.00 94.44 74 VAL A O 1
ATOM 507 N N . ALA A 1 75 ? -5.985 -6.869 0.966 1.00 91.50 75 ALA A N 1
ATOM 508 C CA . ALA A 1 75 ? -6.573 -7.060 -0.358 1.00 91.50 75 ALA A CA 1
ATOM 509 C C . ALA A 1 75 ? -6.018 -6.043 -1.369 1.00 91.50 75 ALA A C 1
ATOM 511 O O . ALA A 1 75 ? -5.203 -5.176 -1.025 1.00 91.50 75 ALA A O 1
ATOM 512 N N . ASP A 1 76 ? -6.441 -6.154 -2.625 1.00 91.38 76 ASP A N 1
ATOM 513 C CA . ASP A 1 76 ? -6.180 -5.119 -3.623 1.00 91.38 76 ASP A CA 1
ATOM 514 C C . ASP A 1 76 ? -6.990 -3.860 -3.278 1.00 91.38 76 ASP A C 1
ATOM 516 O O . ASP A 1 76 ? -8.102 -3.936 -2.752 1.00 91.38 76 ASP A O 1
ATOM 520 N N . THR A 1 77 ? -6.446 -2.670 -3.547 1.00 92.00 77 THR A N 1
ATOM 521 C CA . THR A 1 77 ? -7.080 -1.413 -3.105 1.00 92.00 77 THR A CA 1
ATOM 522 C C . THR A 1 77 ? -8.462 -1.193 -3.729 1.00 92.00 77 THR A C 1
ATOM 524 O O . THR A 1 77 ? -9.336 -0.558 -3.126 1.00 92.00 77 THR A O 1
ATOM 527 N N . ARG A 1 78 ? -8.699 -1.745 -4.920 1.00 89.88 78 ARG A N 1
ATOM 528 C CA . ARG A 1 78 ? -10.021 -1.737 -5.558 1.00 89.88 78 ARG A CA 1
ATOM 529 C C . ARG A 1 78 ? -11.095 -2.526 -4.792 1.00 89.88 78 ARG A C 1
ATOM 531 O O . ARG A 1 78 ? -12.267 -2.201 -4.928 1.00 89.88 78 ARG A O 1
ATOM 538 N N . GLU A 1 79 ? -10.704 -3.527 -4.000 1.00 91.75 79 GLU A N 1
ATOM 539 C CA . GLU A 1 79 ? -11.609 -4.460 -3.301 1.00 91.75 79 GLU A CA 1
ATOM 540 C C . GLU A 1 79 ? -11.979 -3.966 -1.894 1.00 91.75 79 GLU A C 1
ATOM 542 O O . GLU A 1 79 ? -12.954 -4.427 -1.306 1.00 91.75 79 GLU A O 1
ATOM 547 N N . ILE A 1 80 ? -11.246 -2.977 -1.367 1.00 92.06 80 ILE A N 1
ATOM 548 C CA . ILE A 1 80 ? -11.431 -2.441 -0.010 1.00 92.06 80 ILE A CA 1
ATOM 549 C C . ILE A 1 80 ? -12.891 -2.084 0.316 1.00 92.06 80 ILE A C 1
ATOM 551 O O . ILE A 1 80 ? -13.349 -2.493 1.382 1.00 92.06 80 ILE A O 1
ATOM 555 N N . PRO A 1 81 ? -13.648 -1.338 -0.521 1.00 92.31 81 PRO A N 1
ATOM 556 C CA . PRO A 1 81 ? -15.025 -0.986 -0.175 1.00 92.31 81 PRO A CA 1
ATOM 557 C C . PRO A 1 81 ? -15.929 -2.206 0.030 1.00 92.31 81 PRO A C 1
ATOM 559 O O . PRO A 1 81 ? -16.787 -2.176 0.913 1.00 92.31 81 PRO A O 1
ATOM 562 N N . ASP A 1 82 ? -15.723 -3.269 -0.748 1.00 93.06 82 ASP A N 1
ATOM 563 C CA . ASP A 1 82 ? -16.520 -4.491 -0.668 1.00 93.06 82 ASP A CA 1
ATOM 564 C C . ASP A 1 82 ? -16.135 -5.297 0.579 1.00 93.06 82 ASP A C 1
ATOM 566 O O . ASP A 1 82 ? -17.010 -5.650 1.367 1.00 93.06 82 ASP A O 1
ATOM 570 N N . GLU A 1 83 ? -14.835 -5.482 0.833 1.00 93.69 83 GLU A N 1
ATOM 571 C CA . GLU A 1 83 ? -14.324 -6.169 2.033 1.00 93.69 83 GLU A CA 1
ATOM 572 C C . GLU A 1 83 ? -14.773 -5.480 3.331 1.00 93.69 83 GLU A C 1
ATOM 574 O O . GLU A 1 83 ? -15.204 -6.115 4.295 1.00 93.69 83 GLU A O 1
ATOM 579 N N . VAL A 1 84 ? -14.728 -4.147 3.348 1.00 95.00 84 VAL A N 1
ATOM 580 C CA . VAL A 1 84 ? -15.186 -3.340 4.484 1.00 95.00 84 VAL A CA 1
ATOM 581 C C . VAL A 1 84 ? -16.700 -3.445 4.668 1.00 95.00 84 VAL A C 1
ATOM 583 O O . VAL A 1 84 ? -17.171 -3.510 5.803 1.00 95.00 84 VAL A O 1
ATOM 586 N N . THR A 1 85 ? -17.469 -3.485 3.577 1.00 94.00 85 THR A N 1
ATOM 587 C CA . THR A 1 85 ? -18.927 -3.661 3.643 1.00 94.00 85 THR A CA 1
ATOM 588 C C . THR A 1 85 ? -19.285 -5.040 4.191 1.00 94.00 85 THR A C 1
ATOM 590 O O . THR A 1 85 ? -20.151 -5.130 5.054 1.00 94.00 85 THR A O 1
ATOM 593 N N . VAL A 1 86 ? -18.579 -6.095 3.771 1.00 93.00 86 VAL A N 1
ATOM 594 C CA . VAL A 1 86 ? -18.741 -7.444 4.336 1.00 93.00 86 VAL A CA 1
ATOM 595 C C . VAL A 1 86 ? -18.463 -7.422 5.840 1.00 93.00 86 VAL A C 1
ATOM 597 O O . VAL A 1 86 ? -19.283 -7.883 6.625 1.00 93.00 86 VAL A O 1
ATOM 600 N N . LEU A 1 87 ? -17.355 -6.819 6.276 1.00 95.12 87 LEU A N 1
ATOM 601 C CA . LEU A 1 87 ? -17.026 -6.703 7.701 1.00 95.12 87 LEU A CA 1
ATOM 602 C C . LEU A 1 87 ? -18.055 -5.903 8.517 1.00 95.12 87 LEU A C 1
ATOM 604 O O . LEU A 1 87 ? -18.219 -6.166 9.710 1.00 95.12 87 LEU A O 1
ATOM 608 N N . ALA A 1 88 ? -18.760 -4.952 7.899 1.00 94.69 88 ALA A N 1
ATOM 609 C CA . ALA A 1 88 ? -19.769 -4.125 8.559 1.00 94.69 88 ALA A CA 1
ATOM 610 C C . ALA A 1 88 ? -20.949 -4.945 9.114 1.00 94.69 88 ALA A C 1
ATOM 612 O O . ALA A 1 88 ? -21.529 -4.564 10.137 1.00 94.69 88 ALA A O 1
ATOM 613 N N . ASP A 1 89 ? -21.258 -6.089 8.497 1.00 93.25 89 ASP A N 1
ATOM 614 C CA . ASP A 1 89 ? -22.312 -7.006 8.946 1.00 93.25 89 ASP A CA 1
ATOM 615 C C . ASP A 1 89 ? -21.947 -7.722 10.254 1.00 93.25 89 ASP A C 1
ATOM 617 O O . ASP A 1 89 ? -22.814 -8.267 10.946 1.00 93.25 89 ASP A O 1
ATOM 621 N N . ARG A 1 90 ? -20.668 -7.687 10.655 1.00 95.06 90 ARG A N 1
ATOM 622 C CA . ARG A 1 90 ? -20.223 -8.273 11.913 1.00 95.06 90 ARG A CA 1
ATOM 623 C C . ARG A 1 90 ? -20.236 -7.249 13.043 1.00 95.06 90 ARG A C 1
ATOM 625 O O . ARG A 1 90 ? -19.422 -6.329 13.113 1.00 95.06 90 ARG A O 1
ATOM 632 N N . SER A 1 91 ? -21.142 -7.447 13.999 1.00 92.81 91 SER A N 1
ATOM 633 C CA . SER A 1 91 ? -21.318 -6.534 15.136 1.00 92.81 91 SER A CA 1
ATOM 634 C C . SER A 1 91 ? -20.143 -6.513 16.118 1.00 92.81 91 SER A C 1
ATOM 636 O O . SER A 1 91 ? -20.037 -5.575 16.899 1.00 92.81 91 SER A O 1
ATOM 638 N N . SER A 1 92 ? -19.293 -7.548 16.132 1.00 95.50 92 SER A N 1
ATOM 639 C CA . SER A 1 92 ? -18.108 -7.586 17.000 1.00 95.50 92 SER A CA 1
ATOM 640 C C . SER A 1 92 ? -17.002 -6.650 16.519 1.00 95.50 92 SER A C 1
ATOM 642 O O . SER A 1 92 ? -16.242 -6.154 17.347 1.00 95.50 92 SER A O 1
ATOM 644 N N . ILE A 1 93 ? -16.928 -6.382 15.211 1.00 97.94 93 ILE A N 1
ATOM 645 C CA . ILE A 1 93 ? -15.890 -5.540 14.619 1.00 97.94 93 ILE A CA 1
ATOM 646 C C . ILE A 1 93 ? -16.105 -4.092 15.051 1.00 97.94 93 ILE A C 1
ATOM 648 O O . ILE A 1 93 ? -17.161 -3.505 14.797 1.00 97.94 93 ILE A O 1
ATOM 652 N N . ARG A 1 94 ? -15.077 -3.528 15.694 1.00 97.62 94 ARG A N 1
ATOM 653 C CA . ARG A 1 94 ? -15.028 -2.135 16.165 1.00 97.62 94 ARG A CA 1
ATOM 654 C C . ARG A 1 94 ? -13.988 -1.282 15.441 1.00 97.62 94 ARG A C 1
ATOM 656 O O . ARG A 1 94 ? -14.060 -0.060 15.513 1.00 97.62 94 ARG A O 1
ATOM 663 N N . SER A 1 95 ? -13.005 -1.900 14.789 1.00 98.50 95 SER A N 1
ATOM 664 C CA . SER A 1 95 ? -11.909 -1.195 14.120 1.00 98.50 95 SER A CA 1
ATOM 665 C C . SER A 1 95 ? -11.381 -2.010 12.940 1.00 98.50 95 SER A C 1
ATOM 667 O O . SER A 1 95 ? -11.298 -3.238 13.029 1.00 98.50 95 SER A O 1
ATOM 669 N N . ILE A 1 96 ? -11.026 -1.323 11.851 1.00 98.75 96 ILE A N 1
ATOM 670 C CA . ILE A 1 96 ? -10.465 -1.914 10.631 1.00 98.75 96 ILE A CA 1
ATOM 671 C C . ILE A 1 96 ? -9.169 -1.188 10.240 1.00 98.75 96 ILE A C 1
ATOM 673 O O . ILE A 1 96 ? -9.162 0.031 10.057 1.00 98.75 96 ILE A O 1
ATOM 677 N N . LEU A 1 97 ? -8.083 -1.941 10.056 1.00 98.75 97 LEU A N 1
ATOM 678 C CA . LEU A 1 97 ? -6.834 -1.479 9.451 1.00 98.75 97 LEU A CA 1
ATOM 679 C C . LEU A 1 97 ? -6.728 -1.964 8.004 1.00 98.75 97 LEU A C 1
ATOM 681 O O . LEU A 1 97 ? -6.763 -3.161 7.737 1.00 98.75 97 LEU A O 1
ATOM 685 N N . LEU A 1 98 ? -6.520 -1.039 7.074 1.00 98.38 98 LEU A N 1
ATOM 686 C CA . LEU A 1 98 ? -6.226 -1.333 5.674 1.00 98.38 98 LEU A CA 1
ATOM 687 C C . LEU A 1 98 ? -4.709 -1.403 5.468 1.00 98.38 98 LEU A C 1
ATOM 689 O O . LEU A 1 98 ? -4.009 -0.413 5.688 1.00 98.38 98 LEU A O 1
ATOM 693 N N . ALA A 1 99 ? -4.180 -2.548 5.038 1.00 95.88 99 ALA A N 1
ATOM 694 C CA . ALA A 1 99 ? -2.743 -2.731 4.831 1.00 95.88 99 ALA A CA 1
ATOM 695 C C . ALA A 1 99 ? -2.471 -3.567 3.564 1.00 95.88 99 ALA A C 1
ATOM 697 O O . ALA A 1 99 ? -2.148 -4.756 3.670 1.00 95.88 99 ALA A O 1
ATOM 698 N N . PRO A 1 100 ? -2.561 -2.964 2.357 1.00 94.62 100 PRO A N 1
ATOM 699 C CA . PRO A 1 100 ? -2.556 -1.521 2.072 1.00 94.62 100 PRO A CA 1
ATOM 700 C C . PRO A 1 100 ? -3.934 -0.839 2.061 1.00 94.62 100 PRO A C 1
ATOM 702 O O . PRO A 1 100 ? -4.941 -1.472 1.773 1.00 94.62 100 PRO A O 1
ATOM 705 N N . GLY A 1 101 ? -3.945 0.484 2.266 1.00 94.69 101 GLY A N 1
ATOM 706 C CA . GLY A 1 101 ? -5.095 1.359 1.980 1.00 94.69 101 GLY A CA 1
ATOM 707 C C . GLY A 1 101 ? -5.093 2.008 0.587 1.00 94.69 101 GLY A C 1
ATOM 708 O O . GLY A 1 101 ? -6.149 2.393 0.091 1.00 94.69 101 GLY A O 1
ATOM 709 N N . GLY A 1 102 ? -3.923 2.122 -0.053 1.00 94.94 102 GLY A N 1
ATOM 710 C CA . GLY A 1 102 ? -3.738 2.910 -1.281 1.00 94.94 102 GLY A CA 1
ATOM 711 C C . GLY A 1 102 ? -4.096 4.389 -1.084 1.00 94.94 102 GLY A C 1
ATOM 712 O O . GLY A 1 102 ? -3.929 4.917 0.012 1.00 94.94 102 GLY A O 1
ATOM 713 N N . PHE A 1 103 ? -4.547 5.083 -2.130 1.00 97.81 103 PHE A N 1
ATOM 714 C CA . PHE A 1 103 ? -4.969 6.481 -2.001 1.00 97.81 103 PHE A CA 1
ATOM 715 C C . PHE A 1 103 ? -6.327 6.602 -1.294 1.00 97.81 103 PHE A C 1
ATOM 717 O O . PHE A 1 103 ? -7.334 6.089 -1.795 1.00 97.81 103 PHE A O 1
ATOM 724 N N . ALA A 1 104 ? -6.358 7.342 -0.179 1.00 97.69 104 ALA A N 1
ATOM 725 C CA . ALA A 1 104 ? -7.561 7.664 0.589 1.00 97.69 104 ALA A CA 1
ATOM 726 C C . ALA A 1 104 ? -8.363 6.426 1.037 1.00 97.69 104 ALA A C 1
ATOM 728 O O . ALA A 1 104 ? -9.590 6.477 1.143 1.00 97.69 104 ALA A O 1
ATOM 729 N N . GLY A 1 105 ? -7.688 5.304 1.298 1.00 97.62 105 GLY A N 1
ATOM 730 C CA . GLY A 1 105 ? -8.312 4.034 1.666 1.00 97.62 105 GLY A CA 1
ATOM 731 C C . GLY A 1 105 ? -9.223 4.150 2.884 1.00 97.62 105 GLY A C 1
ATOM 732 O O . GLY A 1 105 ? -10.373 3.717 2.833 1.00 97.62 105 GLY A O 1
ATOM 733 N N . ALA A 1 106 ? -8.753 4.794 3.953 1.00 98.19 106 ALA A N 1
ATOM 734 C CA . ALA A 1 106 ? -9.512 5.003 5.181 1.00 98.19 106 ALA A CA 1
ATOM 735 C C . ALA A 1 106 ? -10.771 5.851 4.934 1.00 98.19 106 ALA A C 1
ATOM 737 O O . ALA A 1 106 ? -11.824 5.560 5.495 1.00 98.19 106 ALA A O 1
ATOM 738 N N . LEU A 1 107 ? -10.710 6.847 4.043 1.00 98.38 107 LEU A N 1
ATOM 739 C CA . LEU A 1 107 ? -11.874 7.663 3.670 1.00 98.38 107 LEU A CA 1
ATOM 740 C C . LEU A 1 107 ? -12.870 6.877 2.811 1.00 98.38 107 LEU A C 1
ATOM 742 O O . LEU A 1 107 ? -14.077 6.959 3.034 1.00 98.38 107 LEU A O 1
ATOM 746 N N . ARG A 1 108 ? -12.381 6.063 1.868 1.00 97.69 108 ARG A N 1
ATOM 747 C CA . ARG A 1 108 ? -13.222 5.164 1.059 1.00 97.69 108 ARG A CA 1
ATOM 748 C C . ARG A 1 108 ? -13.921 4.126 1.942 1.00 97.69 108 ARG A C 1
ATOM 750 O O . ARG A 1 108 ? -15.119 3.894 1.786 1.00 97.69 108 ARG A O 1
ATOM 757 N N . ALA A 1 109 ? -13.199 3.558 2.908 1.00 98.06 109 ALA A N 1
ATOM 758 C CA . ALA A 1 109 ? -13.743 2.643 3.907 1.00 98.06 109 ALA A CA 1
ATOM 759 C C . ALA A 1 109 ? -14.771 3.333 4.813 1.00 98.06 109 ALA A C 1
ATOM 761 O O . ALA A 1 109 ? -15.862 2.801 5.001 1.00 98.06 109 ALA A O 1
ATOM 762 N N . ARG A 1 110 ? -14.482 4.545 5.306 1.00 97.88 110 ARG A N 1
ATOM 763 C CA . ARG A 1 110 ? -15.434 5.363 6.075 1.00 97.88 110 ARG A CA 1
ATOM 764 C C . ARG A 1 110 ? -16.737 5.576 5.301 1.00 97.88 110 ARG A C 1
ATOM 766 O O . ARG A 1 110 ? -17.808 5.275 5.818 1.00 97.88 110 ARG A O 1
ATOM 773 N N . ALA A 1 111 ? -16.650 5.988 4.037 1.00 97.19 111 ALA A N 1
ATOM 774 C CA . ALA A 1 111 ? -17.821 6.188 3.183 1.00 97.19 111 ALA A CA 1
ATOM 775 C C . ALA A 1 111 ? -18.606 4.888 2.910 1.00 97.19 111 ALA A C 1
ATOM 777 O O . ALA A 1 111 ? -19.832 4.914 2.776 1.00 97.19 111 ALA A O 1
ATOM 778 N N . ALA A 1 112 ? -17.932 3.737 2.808 1.00 97.12 112 ALA A N 1
ATOM 779 C CA . ALA A 1 112 ? -18.592 2.435 2.694 1.00 97.12 112 ALA A CA 1
ATOM 780 C C . ALA A 1 112 ? -19.334 2.060 3.988 1.00 97.12 112 ALA A C 1
ATOM 782 O O . ALA A 1 112 ? -20.521 1.738 3.948 1.00 97.12 112 ALA A O 1
ATOM 783 N N . LEU A 1 113 ? -18.675 2.200 5.138 1.00 98.00 113 LEU A N 1
ATOM 784 C CA . LEU A 1 113 ? -19.251 1.924 6.452 1.00 98.00 113 LEU A CA 1
ATOM 785 C C . LEU A 1 113 ? -20.429 2.852 6.787 1.00 98.00 113 LEU A C 1
ATOM 787 O O . LEU A 1 113 ? -21.409 2.403 7.376 1.00 98.00 113 LEU A O 1
ATOM 791 N N . ASP A 1 114 ? -20.382 4.126 6.388 1.00 96.94 114 ASP A N 1
ATOM 792 C CA . ASP A 1 114 ? -21.504 5.060 6.569 1.00 96.94 114 ASP A CA 1
ATOM 793 C C . ASP A 1 114 ? -22.738 4.612 5.786 1.00 96.94 114 ASP A C 1
ATOM 795 O O . ASP A 1 114 ? -23.847 4.606 6.322 1.00 96.94 114 ASP A O 1
ATOM 799 N N . ARG A 1 115 ? -22.551 4.159 4.540 1.00 96.44 115 ARG A N 1
ATOM 800 C CA . ARG A 1 115 ? -23.635 3.583 3.727 1.00 96.44 115 ARG A CA 1
ATOM 801 C C . ARG A 1 115 ? -24.169 2.276 4.311 1.00 96.44 115 ARG A C 1
ATOM 803 O O . ARG A 1 115 ? -25.366 2.024 4.203 1.00 96.44 115 ARG A O 1
ATOM 810 N N . ALA A 1 116 ? -23.309 1.486 4.949 1.00 96.75 116 ALA A N 1
ATOM 811 C CA . ALA A 1 116 ? -23.685 0.269 5.665 1.00 96.75 116 ALA A CA 1
ATOM 812 C C . ALA A 1 116 ? -24.313 0.537 7.050 1.00 96.75 116 ALA A C 1
ATOM 814 O O . ALA A 1 116 ? -24.703 -0.400 7.741 1.00 96.75 116 ALA A O 1
ATOM 815 N N . GLY A 1 117 ? -24.427 1.799 7.484 1.00 97.06 117 GLY A N 1
ATOM 816 C CA . GLY A 1 117 ? -25.005 2.145 8.784 1.00 97.06 117 GLY A CA 1
ATOM 817 C C . GLY A 1 117 ? -24.109 1.804 9.979 1.00 97.06 117 GLY A C 1
ATOM 818 O O . GLY A 1 117 ? -24.617 1.650 11.089 1.00 97.06 117 GLY A O 1
ATOM 819 N N . ARG A 1 118 ? -22.789 1.712 9.767 1.00 97.56 118 ARG A N 1
ATOM 820 C CA . ARG A 1 118 ? -21.763 1.454 10.793 1.00 97.56 118 ARG A CA 1
ATOM 821 C C . ARG A 1 118 ? -20.782 2.632 10.964 1.00 97.56 118 ARG A C 1
ATOM 823 O O . ARG A 1 118 ? -19.572 2.476 10.766 1.00 97.56 118 ARG A O 1
ATOM 830 N N . PRO A 1 119 ? -21.257 3.846 11.321 1.00 96.38 119 PRO A N 1
ATOM 831 C CA . PRO A 1 119 ? -20.397 4.994 11.648 1.00 96.38 119 PRO A CA 1
ATOM 832 C C . PRO A 1 119 ? -19.488 4.752 12.860 1.00 96.38 119 PRO A C 1
ATOM 834 O O . PRO A 1 119 ? -18.488 5.442 13.026 1.00 96.38 119 PRO A O 1
ATOM 837 N N . ASP A 1 120 ? -19.822 3.766 13.691 1.00 96.69 120 ASP A N 1
ATOM 838 C CA . ASP A 1 120 ? -19.127 3.399 14.923 1.00 96.69 120 ASP A CA 1
ATOM 839 C C . ASP A 1 120 ? -17.792 2.669 14.707 1.00 96.69 120 ASP A C 1
ATOM 841 O O . ASP A 1 120 ? -16.946 2.692 15.599 1.00 96.69 120 ASP A O 1
ATOM 845 N N . ILE A 1 121 ? -17.587 2.036 13.547 1.00 98.44 121 ILE A N 1
ATOM 846 C CA . ILE A 1 121 ? -16.342 1.318 13.249 1.00 98.44 121 ILE A CA 1
ATOM 847 C C . ILE A 1 121 ? -15.226 2.322 12.939 1.00 98.44 121 ILE A C 1
ATOM 849 O O . ILE A 1 121 ? -15.332 3.108 11.993 1.00 98.44 121 ILE A O 1
ATOM 853 N N . ALA A 1 122 ? -14.139 2.266 13.710 1.00 98.50 122 ALA A N 1
ATOM 854 C CA . ALA A 1 122 ? -12.928 3.038 13.451 1.00 98.50 122 ALA A CA 1
ATOM 855 C C . ALA A 1 122 ? -12.177 2.500 12.223 1.00 98.50 122 ALA A C 1
ATOM 857 O O . ALA A 1 122 ? -12.176 1.298 11.956 1.00 98.50 122 ALA A O 1
ATOM 858 N N . VAL A 1 123 ? -11.507 3.386 11.485 1.00 98.56 123 VAL A N 1
ATOM 859 C CA . VAL A 1 123 ? -10.725 3.019 10.297 1.00 98.56 123 VAL A CA 1
ATOM 860 C C . VAL A 1 123 ? -9.343 3.651 10.336 1.00 98.56 123 VAL A C 1
ATOM 862 O O . VAL A 1 123 ? -9.191 4.818 10.706 1.00 98.56 123 VAL A O 1
ATOM 865 N N . ALA A 1 124 ? -8.347 2.873 9.934 1.00 98.75 124 ALA A N 1
ATOM 866 C CA . ALA A 1 124 ? -6.978 3.321 9.748 1.00 98.75 124 ALA A CA 1
ATOM 867 C C . ALA A 1 124 ? -6.370 2.689 8.494 1.00 98.75 124 ALA A C 1
ATOM 869 O O . ALA A 1 124 ? -6.830 1.651 8.016 1.00 98.75 124 ALA A O 1
ATOM 870 N N . GLU A 1 125 ? -5.314 3.298 7.969 1.00 98.56 125 GLU A N 1
ATOM 871 C CA . GLU A 1 125 ? -4.593 2.783 6.811 1.00 98.56 125 GLU A CA 1
ATOM 872 C C . GLU A 1 125 ? -3.078 2.790 6.998 1.00 98.56 125 GLU A C 1
ATOM 874 O O . GLU A 1 125 ? -2.505 3.616 7.711 1.00 98.56 125 GLU A O 1
ATOM 879 N N . ALA A 1 126 ? -2.438 1.862 6.293 1.00 97.69 126 ALA A N 1
ATOM 880 C CA . ALA A 1 126 ? -1.014 1.824 6.025 1.00 97.69 126 ALA A CA 1
ATOM 881 C C . ALA A 1 126 ? -0.779 1.785 4.501 1.00 97.69 126 ALA A C 1
ATOM 883 O O . ALA A 1 126 ? -1.585 1.223 3.754 1.00 97.69 126 ALA A O 1
ATOM 884 N N . PRO A 1 127 ? 0.346 2.321 3.997 1.00 94.50 127 PRO A N 1
ATOM 885 C CA . PRO A 1 127 ? 0.587 2.461 2.558 1.00 94.50 127 PRO A CA 1
ATOM 886 C C . PRO A 1 127 ? 0.925 1.144 1.842 1.00 94.50 127 PRO A C 1
ATOM 888 O O . PRO A 1 127 ? 1.129 1.137 0.632 1.00 94.50 127 PRO A O 1
ATOM 891 N N . GLY A 1 128 ? 1.062 0.025 2.556 1.00 93.19 128 GLY A N 1
ATOM 892 C CA . GLY A 1 128 ? 1.576 -1.217 1.990 1.00 93.19 128 GLY A CA 1
ATOM 893 C C . GLY A 1 128 ? 1.299 -2.432 2.865 1.00 93.19 128 GLY A C 1
ATOM 894 O O . GLY A 1 128 ? 0.968 -2.302 4.038 1.00 93.19 128 GLY A O 1
ATOM 895 N N . PHE A 1 129 ? 1.538 -3.617 2.303 1.00 93.44 129 PHE A N 1
ATOM 896 C CA . PHE A 1 129 ? 1.560 -4.861 3.074 1.00 93.44 129 PHE A CA 1
ATOM 897 C C . PHE A 1 129 ? 2.633 -4.814 4.179 1.00 93.44 129 PHE A C 1
ATOM 899 O O . PHE A 1 129 ? 3.739 -4.343 3.875 1.00 93.44 129 PHE A O 1
ATOM 906 N N . PRO A 1 130 ? 2.369 -5.331 5.399 1.00 94.69 130 PRO A N 1
ATOM 907 C CA . PRO A 1 130 ? 3.326 -5.291 6.515 1.00 94.69 130 PRO A CA 1
ATOM 908 C C . PRO A 1 130 ? 4.567 -6.168 6.309 1.00 94.69 130 PRO A C 1
ATOM 910 O O . PRO A 1 130 ? 5.650 -5.869 6.814 1.00 94.69 130 PRO A O 1
ATOM 913 N N . VAL A 1 131 ? 4.414 -7.258 5.557 1.00 95.75 131 VAL A N 1
ATOM 914 C CA . VAL A 1 131 ? 5.454 -8.268 5.354 1.00 95.75 131 VAL A CA 1
ATOM 915 C C . VAL A 1 131 ? 5.608 -8.625 3.883 1.00 95.75 131 VAL A C 1
ATOM 917 O O . VAL A 1 131 ? 4.654 -8.589 3.106 1.00 95.75 131 VAL A O 1
ATOM 920 N N . LEU A 1 132 ? 6.827 -9.002 3.507 1.00 93.56 132 LEU A N 1
ATOM 921 C CA . LEU A 1 132 ? 7.129 -9.659 2.245 1.00 93.56 132 LEU A CA 1
ATOM 922 C C . LEU A 1 132 ? 7.287 -11.152 2.518 1.00 93.56 132 LEU A C 1
ATOM 924 O O . LEU A 1 132 ? 8.136 -11.554 3.313 1.00 93.56 132 LEU A O 1
ATOM 928 N N . ALA A 1 133 ? 6.500 -11.975 1.831 1.00 93.50 133 ALA A N 1
ATOM 929 C CA . ALA A 1 133 ? 6.552 -13.420 1.985 1.00 93.50 133 ALA A CA 1
ATOM 930 C C . ALA A 1 133 ? 6.822 -14.147 0.666 1.00 93.50 133 ALA A C 1
ATOM 932 O O . ALA A 1 133 ? 6.627 -13.625 -0.440 1.00 93.50 133 ALA A O 1
ATOM 933 N N . ARG A 1 134 ? 7.286 -15.384 0.803 1.00 90.81 134 ARG A N 1
ATOM 934 C CA . ARG A 1 134 ? 7.443 -16.371 -0.261 1.00 90.81 134 ARG A CA 1
ATOM 935 C C . ARG A 1 134 ? 6.817 -17.681 0.197 1.00 90.81 134 ARG A C 1
ATOM 937 O O . ARG A 1 134 ? 6.766 -17.979 1.389 1.00 90.81 134 ARG A O 1
ATOM 944 N N . ARG A 1 135 ? 6.365 -18.463 -0.776 1.00 87.94 135 ARG A N 1
ATOM 945 C CA . ARG A 1 135 ? 5.836 -19.810 -0.571 1.00 87.94 135 ARG A CA 1
ATOM 946 C C . ARG A 1 135 ? 6.723 -20.788 -1.342 1.00 87.94 135 ARG A C 1
ATOM 948 O O . ARG A 1 135 ? 6.428 -21.069 -2.501 1.00 87.94 135 ARG A O 1
ATOM 955 N N . PRO A 1 136 ? 7.865 -21.213 -0.768 1.00 83.94 136 PRO A N 1
ATOM 956 C CA . PRO A 1 136 ? 8.794 -22.102 -1.463 1.00 83.94 136 PRO A CA 1
ATOM 957 C C . PRO A 1 136 ? 8.190 -23.492 -1.686 1.00 83.94 136 PRO A C 1
ATOM 959 O O . PRO A 1 136 ? 8.516 -24.141 -2.675 1.00 83.94 136 PRO A O 1
ATOM 962 N N . GLN A 1 137 ? 7.310 -23.934 -0.784 1.00 83.81 137 GLN A N 1
ATOM 963 C CA . GLN A 1 137 ? 6.584 -25.199 -0.844 1.00 83.81 137 GLN A CA 1
ATOM 964 C C . GLN A 1 137 ? 5.125 -24.981 -0.448 1.00 83.81 137 GLN A C 1
ATOM 966 O O . GLN A 1 137 ? 4.777 -23.972 0.163 1.00 83.81 137 GLN A O 1
ATOM 971 N N . VAL A 1 138 ? 4.259 -25.941 -0.772 1.00 81.81 138 VAL A N 1
ATOM 972 C CA . VAL A 1 138 ? 2.820 -25.821 -0.492 1.00 81.81 138 VAL A CA 1
ATOM 973 C C . VAL A 1 138 ? 2.552 -25.656 1.013 1.00 81.81 138 VAL A C 1
ATOM 975 O O . VAL A 1 138 ? 1.708 -24.845 1.389 1.00 81.81 138 VAL A O 1
ATOM 978 N N . ASP A 1 139 ? 3.319 -26.332 1.866 1.00 83.12 139 ASP A N 1
ATOM 979 C CA . ASP A 1 139 ? 3.131 -26.332 3.324 1.00 83.12 139 ASP A CA 1
ATOM 980 C C . ASP A 1 139 ? 4.087 -25.380 4.065 1.00 83.12 139 ASP A C 1
ATOM 982 O O . ASP A 1 139 ? 4.171 -25.412 5.289 1.00 83.12 139 ASP A O 1
ATOM 986 N N . GLU A 1 140 ? 4.819 -24.526 3.342 1.00 84.25 140 GLU A N 1
ATOM 987 C CA . GLU A 1 140 ? 5.791 -23.599 3.930 1.00 84.25 140 GLU A CA 1
ATOM 988 C C . GLU A 1 140 ? 5.482 -22.159 3.519 1.00 84.25 140 GLU A C 1
ATOM 990 O O . GLU A 1 140 ? 5.421 -21.828 2.332 1.00 84.25 140 GLU A O 1
ATOM 995 N N . VAL A 1 141 ? 5.358 -21.281 4.513 1.00 90.31 141 VAL A N 1
ATOM 996 C CA . VAL A 1 141 ? 5.376 -19.830 4.319 1.00 90.31 141 VAL A CA 1
ATOM 997 C C . VAL A 1 141 ? 6.632 -19.277 4.967 1.00 90.31 141 VAL A C 1
ATOM 999 O O . VAL A 1 141 ? 6.896 -19.512 6.145 1.00 90.31 141 VAL A O 1
ATOM 1002 N N . ARG A 1 142 ? 7.390 -18.506 4.189 1.00 93.00 142 ARG A N 1
ATOM 1003 C CA . ARG A 1 142 ? 8.563 -17.783 4.666 1.00 93.00 142 ARG A CA 1
ATOM 1004 C C . ARG A 1 142 ? 8.306 -16.291 4.564 1.00 93.00 142 ARG A C 1
ATOM 1006 O O . ARG A 1 142 ? 8.158 -15.766 3.460 1.00 93.00 142 ARG A O 1
ATOM 1013 N N . ILE A 1 143 ? 8.283 -15.606 5.700 1.00 95.62 143 ILE A N 1
ATOM 1014 C CA . ILE A 1 143 ? 8.299 -14.146 5.754 1.00 95.62 143 ILE A CA 1
ATOM 1015 C C . ILE A 1 143 ? 9.756 -13.728 5.572 1.00 95.62 143 ILE A C 1
ATOM 1017 O O . ILE A 1 143 ? 10.565 -13.815 6.489 1.00 95.62 143 ILE A O 1
ATOM 1021 N N . VAL A 1 144 ? 10.109 -13.348 4.345 1.00 94.44 144 VAL A N 1
ATOM 1022 C CA . VAL A 1 144 ? 11.495 -13.035 3.963 1.00 94.44 144 VAL A CA 1
ATOM 1023 C C . VAL A 1 144 ? 11.934 -11.660 4.449 1.00 94.44 144 VAL A C 1
ATOM 1025 O O . VAL A 1 144 ? 13.129 -11.421 4.577 1.00 94.44 144 VAL A O 1
ATOM 1028 N N . ALA A 1 145 ? 10.983 -10.758 4.694 1.00 94.62 145 ALA A N 1
ATOM 1029 C CA . ALA A 1 145 ? 11.255 -9.464 5.296 1.00 94.62 145 ALA A CA 1
ATOM 1030 C C . ALA A 1 145 ? 10.013 -8.883 5.962 1.00 94.62 145 ALA A C 1
ATOM 1032 O O . ALA A 1 145 ? 8.890 -9.047 5.474 1.00 94.62 145 ALA A O 1
ATOM 1033 N N . VAL A 1 146 ? 10.233 -8.136 7.033 1.00 95.56 146 VAL A N 1
ATOM 1034 C CA . VAL A 1 146 ? 9.210 -7.340 7.702 1.00 95.56 146 VAL A CA 1
ATOM 1035 C C . VAL A 1 146 ? 9.503 -5.866 7.463 1.00 95.56 146 VAL A C 1
ATOM 1037 O O . VAL A 1 146 ? 10.617 -5.407 7.706 1.00 95.56 146 VAL A O 1
ATOM 1040 N N . LYS A 1 147 ? 8.501 -5.095 7.031 1.00 95.62 147 LYS A N 1
ATOM 1041 C CA . LYS A 1 147 ? 8.673 -3.648 6.888 1.00 95.62 147 LYS A CA 1
ATOM 1042 C C . LYS A 1 147 ? 8.805 -3.002 8.264 1.00 95.62 147 LYS A C 1
ATOM 1044 O O . LYS A 1 147 ? 7.869 -3.036 9.060 1.00 95.62 147 LYS A O 1
ATOM 1049 N N . ARG A 1 148 ? 9.957 -2.394 8.546 1.00 94.31 148 ARG A N 1
ATOM 1050 C CA . ARG A 1 148 ? 10.174 -1.603 9.770 1.00 94.31 148 ARG A CA 1
ATOM 1051 C C . ARG A 1 148 ? 9.654 -0.173 9.603 1.00 94.31 148 ARG A C 1
ATOM 1053 O O . ARG A 1 148 ? 9.676 0.363 8.502 1.00 94.31 148 ARG A O 1
ATOM 1060 N N . SER A 1 149 ? 9.204 0.458 10.689 1.00 94.50 149 SER A N 1
ATOM 1061 C CA . SER A 1 149 ? 8.704 1.846 10.683 1.00 94.50 149 SER A CA 1
ATOM 1062 C C . SER A 1 149 ? 7.594 2.094 9.652 1.00 94.50 149 SER A C 1
ATOM 1064 O O . SER A 1 149 ? 7.634 3.068 8.897 1.00 94.50 149 SER A O 1
ATOM 1066 N N . MET A 1 150 ? 6.617 1.189 9.588 1.00 95.62 150 MET A N 1
ATOM 1067 C CA . MET A 1 150 ? 5.491 1.306 8.668 1.00 95.62 150 MET A CA 1
ATOM 1068 C C . MET A 1 150 ? 4.508 2.368 9.180 1.00 95.62 150 MET A C 1
ATOM 1070 O O . MET A 1 150 ? 3.997 2.219 10.288 1.00 95.62 150 MET A O 1
ATOM 1074 N N . PRO A 1 151 ? 4.236 3.444 8.424 1.00 97.38 151 PRO A N 1
ATOM 1075 C CA . PRO A 1 151 ? 3.354 4.495 8.902 1.00 97.38 151 PRO A CA 1
ATOM 1076 C C . PRO A 1 151 ? 1.904 4.002 8.954 1.00 97.38 151 PRO A C 1
ATOM 1078 O O . PRO A 1 151 ? 1.465 3.275 8.060 1.00 97.38 151 PRO A O 1
ATOM 1081 N N . ILE A 1 152 ? 1.179 4.430 9.984 1.00 98.50 152 ILE A N 1
ATOM 1082 C CA . ILE A 1 152 ? -0.262 4.230 10.148 1.00 98.50 152 ILE A CA 1
ATOM 1083 C C . ILE A 1 152 ? -0.942 5.567 10.415 1.00 98.50 152 ILE A C 1
ATOM 1085 O O . ILE A 1 152 ? -0.397 6.411 11.131 1.00 98.50 152 ILE A O 1
ATOM 1089 N N . ALA A 1 153 ? -2.132 5.749 9.855 1.00 98.69 153 ALA A N 1
ATOM 1090 C CA . ALA A 1 153 ? -2.965 6.904 10.140 1.00 98.69 153 ALA A CA 1
ATOM 1091 C C . ALA A 1 153 ? -4.437 6.512 10.253 1.00 98.69 153 ALA A C 1
ATOM 1093 O O . ALA A 1 153 ? -4.942 5.743 9.435 1.00 98.69 153 ALA A O 1
ATOM 1094 N N . GLY A 1 154 ? -5.116 7.065 11.256 1.00 98.50 154 GLY A N 1
ATOM 1095 C CA . GLY A 1 154 ? -6.569 7.183 11.263 1.00 98.50 154 GLY A CA 1
ATOM 1096 C C . GLY A 1 154 ? -7.024 8.431 10.501 1.00 98.50 154 GLY A C 1
ATOM 1097 O O . GLY A 1 154 ? -6.227 9.115 9.857 1.00 98.50 154 GLY A O 1
ATOM 1098 N N . LEU A 1 155 ? -8.316 8.750 10.599 1.00 98.12 155 LEU A N 1
ATOM 1099 C CA . LEU A 1 155 ? -8.886 9.957 9.979 1.00 98.12 155 LEU A CA 1
ATOM 1100 C C . LEU A 1 155 ? -8.402 11.259 10.642 1.00 98.12 155 LEU A C 1
ATOM 1102 O O . LEU A 1 155 ? -8.409 12.313 10.012 1.00 98.12 155 LEU A O 1
ATOM 1106 N N . ASP A 1 156 ? -7.968 11.183 11.898 1.00 97.88 156 ASP A N 1
ATOM 1107 C CA . ASP A 1 156 ? -7.378 12.276 12.664 1.00 97.88 156 ASP A CA 1
ATOM 1108 C C . ASP A 1 156 ? -6.302 11.740 13.631 1.00 97.88 156 ASP A C 1
ATOM 1110 O O . ASP A 1 156 ? -6.020 10.538 13.676 1.00 97.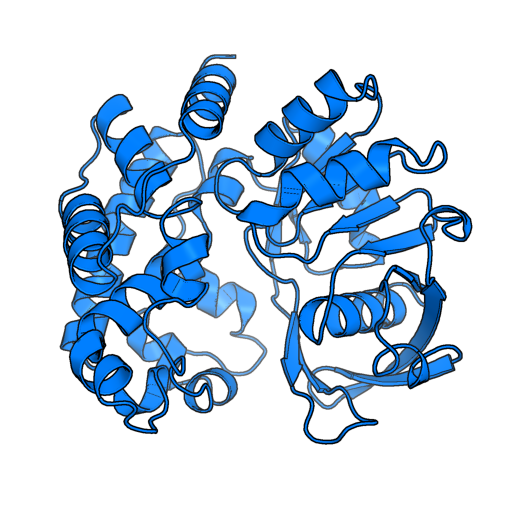88 156 ASP A O 1
ATOM 1114 N N . ALA A 1 157 ? -5.682 12.633 14.410 1.00 97.69 157 ALA A N 1
ATOM 1115 C CA . ALA A 1 157 ? -4.629 12.263 15.356 1.00 97.69 157 ALA A CA 1
ATOM 1116 C C . ALA A 1 157 ? -5.111 11.278 16.438 1.00 97.69 157 ALA A C 1
ATOM 1118 O O . ALA A 1 157 ? -4.389 10.342 16.774 1.00 97.69 157 ALA A O 1
ATOM 1119 N N . ALA A 1 158 ? -6.336 11.447 16.947 1.00 98.38 158 ALA A N 1
ATOM 1120 C CA . ALA A 1 158 ? -6.893 10.555 17.962 1.00 98.38 158 ALA A CA 1
ATOM 1121 C C . ALA A 1 158 ? -7.164 9.155 17.387 1.00 98.38 158 ALA A C 1
ATOM 1123 O O . ALA A 1 158 ? -6.889 8.149 18.040 1.00 98.38 158 ALA A O 1
ATOM 1124 N N . GLY A 1 159 ? -7.645 9.083 16.145 1.00 98.56 159 GLY A N 1
ATOM 1125 C CA . GLY A 1 159 ? -7.804 7.847 15.391 1.00 98.56 159 GLY A CA 1
ATOM 1126 C C . GLY A 1 159 ? -6.469 7.151 15.135 1.00 98.56 159 GLY A C 1
ATOM 1127 O O . GLY A 1 159 ? -6.387 5.935 15.282 1.00 98.56 159 GLY A O 1
ATOM 1128 N N . THR A 1 160 ? -5.409 7.901 14.817 1.00 98.75 160 THR A N 1
ATOM 1129 C CA . THR A 1 160 ? -4.049 7.351 14.685 1.00 98.75 160 THR A CA 1
ATOM 1130 C C . THR A 1 160 ? -3.546 6.757 15.999 1.00 98.75 160 THR A C 1
ATOM 1132 O O . THR A 1 160 ? -3.056 5.626 16.007 1.00 98.75 160 THR A O 1
ATOM 1135 N N . ASP A 1 161 ? -3.696 7.475 17.113 1.00 98.62 161 ASP A N 1
ATOM 1136 C CA . ASP A 1 161 ? -3.274 6.992 18.432 1.00 98.62 161 ASP A CA 1
ATOM 1137 C C . ASP A 1 161 ? -4.043 5.725 18.833 1.00 98.62 161 ASP A C 1
ATOM 1139 O O . ASP A 1 161 ? -3.447 4.740 19.277 1.00 98.62 161 ASP A O 1
ATOM 1143 N N . GLN A 1 162 ? -5.360 5.708 18.611 1.00 98.56 162 GLN A N 1
ATOM 1144 C CA . GLN A 1 162 ? -6.185 4.533 18.881 1.00 98.56 162 GLN A CA 1
ATOM 1145 C C . GLN A 1 162 ? -5.799 3.346 17.989 1.00 98.56 162 GLN A C 1
ATOM 1147 O O . GLN A 1 162 ? -5.734 2.215 18.471 1.00 98.56 162 GLN A O 1
ATOM 1152 N N . ALA A 1 163 ? -5.486 3.584 16.713 1.00 98.56 163 ALA A N 1
ATOM 1153 C CA . ALA A 1 163 ? -5.034 2.539 15.804 1.00 98.56 163 ALA A CA 1
ATOM 1154 C C . ALA A 1 163 ? -3.686 1.940 16.241 1.00 98.56 163 ALA A C 1
ATOM 1156 O O . ALA A 1 163 ? -3.499 0.728 16.178 1.00 98.56 163 ALA A O 1
ATOM 1157 N N . LEU A 1 164 ? -2.752 2.748 16.748 1.00 98.50 164 LEU A N 1
ATOM 1158 C CA . LEU A 1 164 ? -1.496 2.233 17.303 1.00 98.50 164 LEU A CA 1
ATOM 1159 C C . LEU A 1 164 ? -1.720 1.348 18.533 1.00 98.50 164 LEU A C 1
ATOM 1161 O O . LEU A 1 164 ? -1.056 0.320 18.666 1.00 98.50 164 LEU A O 1
ATOM 1165 N N . LEU A 1 165 ? -2.662 1.714 19.405 1.00 98.25 165 LEU A N 1
ATOM 1166 C CA . LEU A 1 165 ? -3.041 0.883 20.551 1.00 98.25 165 LEU A CA 1
ATOM 1167 C C . LEU A 1 165 ? -3.694 -0.433 20.109 1.00 98.25 165 LEU A C 1
ATOM 1169 O O . LEU A 1 165 ? -3.393 -1.482 20.675 1.00 98.25 165 LEU A O 1
ATOM 1173 N N . ASP A 1 166 ? -4.560 -0.377 19.096 1.00 98.44 166 ASP A N 1
ATOM 1174 C CA . ASP A 1 166 ? -5.288 -1.541 18.594 1.00 98.44 166 ASP A CA 1
ATOM 1175 C C . ASP A 1 166 ? -4.377 -2.528 17.849 1.00 98.44 166 ASP A C 1
ATOM 1177 O O . ASP A 1 166 ? -4.432 -3.732 18.102 1.00 98.44 166 ASP A O 1
ATOM 1181 N N . TYR A 1 167 ? -3.515 -2.033 16.957 1.00 98.56 167 TYR A N 1
ATOM 1182 C CA . TYR A 1 167 ? -2.751 -2.869 16.027 1.00 98.56 167 TYR A CA 1
ATOM 1183 C C . TYR A 1 167 ? -1.283 -3.056 16.410 1.00 98.56 167 TYR A C 1
ATOM 1185 O O . TYR A 1 167 ? -0.656 -3.995 15.924 1.00 98.56 167 TYR A O 1
ATOM 1193 N N . GLY A 1 168 ? -0.725 -2.226 17.295 1.00 97.88 168 GLY A N 1
ATOM 1194 C CA . GLY A 1 168 ? 0.668 -2.320 17.744 1.00 97.88 168 GLY A CA 1
ATOM 1195 C C . GLY A 1 168 ? 1.078 -3.691 18.307 1.00 97.88 168 GLY A C 1
ATOM 1196 O O . GLY A 1 168 ? 2.158 -4.162 17.948 1.00 97.88 168 GLY A O 1
ATOM 1197 N N . PRO A 1 169 ? 0.245 -4.385 19.115 1.00 98.00 169 PRO A N 1
ATOM 1198 C CA . PRO A 1 169 ? 0.559 -5.737 19.593 1.00 98.00 169 PRO A CA 1
ATOM 1199 C C . PRO A 1 169 ? 0.724 -6.774 18.471 1.00 98.00 169 PRO A C 1
ATOM 1201 O O . PRO A 1 169 ? 1.502 -7.714 18.606 1.00 98.00 169 PRO A O 1
ATOM 1204 N N . TYR A 1 170 ? 0.016 -6.594 17.353 1.00 98.25 170 TYR A N 1
ATOM 1205 C CA . TYR A 1 170 ? 0.044 -7.501 16.203 1.00 98.25 170 TYR A CA 1
ATOM 1206 C C . TYR A 1 170 ? 1.075 -7.070 15.152 1.00 98.25 170 TYR A C 1
ATOM 1208 O O . TYR A 1 170 ? 1.667 -7.903 14.474 1.00 98.25 170 TYR A O 1
ATOM 1216 N N . LEU A 1 171 ? 1.316 -5.767 15.015 1.00 97.69 171 LEU A N 1
ATOM 1217 C CA . LEU A 1 171 ? 2.232 -5.166 14.051 1.00 97.69 171 LEU A CA 1
ATOM 1218 C C . LEU A 1 171 ? 3.152 -4.163 14.780 1.00 97.69 171 LEU A C 1
ATOM 1220 O O . LEU A 1 171 ? 2.965 -2.950 14.679 1.00 97.69 171 LEU A O 1
ATOM 1224 N N . PRO A 1 172 ? 4.195 -4.626 15.492 1.00 96.50 172 PRO A N 1
ATOM 1225 C CA . PRO A 1 172 ? 5.015 -3.772 16.364 1.00 96.50 172 PRO A CA 1
ATOM 1226 C C . PRO A 1 172 ? 5.878 -2.749 15.612 1.00 96.50 172 PRO A C 1
ATOM 1228 O O . PRO A 1 172 ? 6.486 -1.870 16.217 1.00 96.50 172 PRO A O 1
ATOM 1231 N N . ALA A 1 173 ? 5.961 -2.863 14.286 1.00 95.50 173 ALA A N 1
ATOM 1232 C CA . ALA A 1 173 ? 6.706 -1.952 13.428 1.00 95.50 173 ALA A CA 1
ATOM 1233 C C . ALA A 1 173 ? 5.910 -0.708 12.992 1.00 95.50 173 ALA A C 1
ATOM 1235 O O . ALA A 1 173 ? 6.446 0.094 12.222 1.00 95.50 173 ALA A O 1
ATOM 1236 N N . LEU A 1 174 ? 4.656 -0.556 13.434 1.00 97.81 174 LEU A N 1
ATOM 1237 C CA . LEU A 1 174 ? 3.825 0.600 13.106 1.00 97.81 174 LEU A CA 1
ATOM 1238 C C . LEU A 1 174 ? 4.347 1.887 13.763 1.00 97.81 174 LEU A C 1
ATOM 1240 O O . LEU A 1 174 ? 4.797 1.877 14.908 1.00 97.81 174 LEU A O 1
ATOM 1244 N N . VAL A 1 175 ? 4.268 3.007 13.043 1.00 97.88 175 VAL A N 1
ATOM 1245 C CA . VAL A 1 175 ? 4.622 4.347 13.543 1.00 97.88 175 VAL A CA 1
ATOM 1246 C C . VAL A 1 175 ? 3.541 5.365 13.168 1.00 97.88 175 VAL A C 1
ATOM 1248 O O . VAL A 1 175 ? 2.974 5.257 12.081 1.00 97.88 175 VAL A O 1
ATOM 1251 N N . PRO A 1 176 ? 3.238 6.355 14.026 1.00 98.25 176 PRO A N 1
ATOM 1252 C CA . PRO A 1 176 ? 2.205 7.344 13.729 1.00 98.25 176 PRO A CA 1
ATOM 1253 C C . PRO A 1 176 ? 2.561 8.173 12.494 1.00 98.25 176 PRO A C 1
ATOM 1255 O O . PRO A 1 176 ? 3.715 8.562 12.299 1.00 98.25 176 PRO A O 1
ATOM 1258 N N . ALA A 1 177 ? 1.549 8.488 11.694 1.00 98.00 177 ALA A N 1
ATOM 1259 C CA . ALA A 1 177 ? 1.628 9.414 10.577 1.00 98.00 177 ALA A CA 1
ATOM 1260 C C . ALA A 1 177 ? 0.296 10.159 10.397 1.00 98.00 177 ALA A C 1
ATOM 1262 O O . ALA A 1 177 ? -0.715 9.840 11.027 1.00 98.00 177 ALA A O 1
ATOM 1263 N N . THR A 1 178 ? 0.292 11.164 9.523 1.00 98.12 178 THR A N 1
ATOM 1264 C CA . THR A 1 178 ? -0.949 11.788 9.054 1.00 98.12 178 THR A CA 1
ATOM 1265 C C . THR A 1 178 ? -1.569 10.953 7.935 1.00 98.12 178 THR A C 1
ATOM 1267 O O . THR A 1 178 ? -0.873 10.196 7.244 1.00 98.12 178 THR A O 1
ATOM 1270 N N . LEU A 1 179 ? -2.876 11.114 7.720 1.00 98.44 179 LEU A N 1
ATOM 1271 C CA . LEU A 1 179 ? -3.564 10.466 6.603 1.00 98.44 179 LEU A CA 1
ATOM 1272 C C . LEU A 1 179 ? -2.979 10.911 5.254 1.00 98.44 179 LEU A C 1
ATOM 1274 O O . LEU A 1 179 ? -2.768 10.087 4.372 1.00 98.44 179 LEU A O 1
ATOM 1278 N N . ALA A 1 180 ? -2.597 12.186 5.125 1.00 98.25 180 ALA A N 1
ATOM 1279 C CA . ALA A 1 180 ? -1.903 12.676 3.937 1.00 98.25 180 ALA A CA 1
ATOM 1280 C C . ALA A 1 180 ? -0.608 11.901 3.651 1.00 98.25 180 ALA A C 1
ATOM 1282 O O . ALA A 1 180 ? -0.357 11.516 2.510 1.00 98.25 180 ALA A O 1
ATOM 1283 N N . THR A 1 181 ? 0.196 11.616 4.681 1.00 97.81 181 THR A N 1
ATOM 1284 C CA . THR A 1 181 ? 1.419 10.823 4.519 1.00 97.81 181 THR A CA 1
ATOM 1285 C C . THR A 1 181 ? 1.112 9.402 4.056 1.00 97.81 181 THR A C 1
ATOM 1287 O O . THR A 1 181 ? 1.741 8.934 3.109 1.00 97.81 181 THR A O 1
ATOM 1290 N N . THR A 1 182 ? 0.172 8.701 4.692 1.00 98.00 182 THR A N 1
ATOM 1291 C CA . THR A 1 182 ? -0.134 7.295 4.361 1.00 98.00 182 THR A CA 1
ATOM 1292 C C . THR A 1 182 ? -0.788 7.150 2.985 1.00 98.00 182 THR A C 1
ATOM 1294 O O . THR A 1 182 ? -0.306 6.346 2.183 1.00 98.00 182 THR A O 1
ATOM 1297 N N . SER A 1 183 ? -1.752 8.008 2.645 1.00 98.25 183 SER A N 1
ATOM 1298 C CA . SER A 1 183 ? -2.449 8.004 1.350 1.00 98.25 183 SER A CA 1
ATOM 1299 C C . SER A 1 183 ? -1.554 8.347 0.153 1.00 98.25 183 SER A C 1
ATOM 1301 O O . SER A 1 183 ? -1.890 8.009 -0.981 1.00 98.25 183 SER A O 1
ATOM 1303 N N . LEU A 1 184 ? -0.423 9.030 0.375 1.00 98.00 184 LEU A N 1
ATOM 1304 C CA . LEU A 1 184 ? 0.470 9.518 -0.686 1.00 98.00 184 LEU A CA 1
ATOM 1305 C C . LEU A 1 184 ? 1.879 8.894 -0.650 1.00 98.00 184 LEU A C 1
ATOM 1307 O O . LEU A 1 184 ? 2.762 9.330 -1.394 1.00 98.00 184 LEU A O 1
ATOM 1311 N N . SER A 1 185 ? 2.124 7.879 0.188 1.00 93.19 185 SER A N 1
ATOM 1312 C CA . SER A 1 185 ? 3.460 7.267 0.365 1.00 93.19 185 SER A CA 1
ATOM 1313 C C . SER A 1 185 ? 3.541 5.780 0.025 1.00 93.19 185 SER A C 1
ATOM 1315 O O . SER A 1 185 ? 4.492 5.101 0.417 1.00 93.19 185 SER A O 1
ATOM 1317 N N . ASN A 1 186 ? 2.586 5.249 -0.741 1.00 95.19 186 ASN A N 1
ATOM 1318 C CA . ASN A 1 186 ? 2.722 3.900 -1.279 1.00 95.19 186 ASN A CA 1
ATOM 1319 C C . ASN A 1 186 ? 3.876 3.830 -2.299 1.00 95.19 186 ASN A C 1
ATOM 1321 O O . ASN A 1 186 ? 3.796 4.373 -3.403 1.00 95.19 186 ASN A O 1
ATOM 1325 N N . VAL A 1 187 ? 4.949 3.126 -1.927 1.00 95.62 187 VAL A N 1
ATOM 1326 C CA . VAL A 1 187 ? 6.138 2.912 -2.770 1.00 95.62 187 VAL A CA 1
ATOM 1327 C C . VAL A 1 187 ? 5.820 2.139 -4.054 1.00 95.62 187 VAL A C 1
ATOM 1329 O O . VAL A 1 187 ? 6.509 2.311 -5.062 1.00 95.62 187 VAL A O 1
ATOM 1332 N N . ASN A 1 188 ? 4.766 1.318 -4.056 1.00 95.75 188 ASN A N 1
ATOM 1333 C CA . ASN A 1 188 ? 4.342 0.559 -5.233 1.00 95.75 188 ASN A CA 1
ATOM 1334 C C . ASN A 1 188 ? 3.850 1.499 -6.336 1.00 95.75 188 ASN A C 1
ATOM 1336 O O . ASN A 1 188 ? 4.225 1.323 -7.491 1.00 95.75 188 ASN A O 1
ATOM 1340 N N . THR A 1 189 ? 3.128 2.563 -5.972 1.00 95.31 189 THR A N 1
ATOM 1341 C CA . THR A 1 189 ? 2.627 3.585 -6.902 1.00 95.31 189 THR A CA 1
ATOM 1342 C C . THR A 1 189 ? 3.749 4.246 -7.704 1.00 95.31 189 THR A C 1
ATOM 1344 O O . THR A 1 189 ? 3.580 4.566 -8.879 1.00 95.31 189 THR A O 1
ATOM 1347 N N . VAL A 1 190 ? 4.917 4.436 -7.083 1.00 97.19 190 VAL A N 1
ATOM 1348 C CA . VAL A 1 190 ? 6.092 5.024 -7.742 1.00 97.19 190 VAL A CA 1
ATOM 1349 C C . VAL A 1 190 ? 6.869 3.982 -8.541 1.00 97.19 190 VAL A C 1
ATOM 1351 O O . VAL A 1 190 ? 7.484 4.335 -9.539 1.00 97.19 190 VAL A O 1
ATOM 1354 N N . THR A 1 191 ? 6.855 2.709 -8.135 1.00 97.50 191 THR A N 1
ATOM 1355 C CA . THR A 1 191 ? 7.746 1.672 -8.679 1.00 97.50 191 THR A CA 1
ATOM 1356 C C . THR A 1 191 ? 7.093 0.764 -9.715 1.00 97.50 191 THR A C 1
ATOM 1358 O O . THR A 1 191 ? 7.650 0.611 -10.805 1.00 97.50 191 THR A O 1
ATOM 1361 N N . HIS A 1 192 ? 5.933 0.174 -9.423 1.00 97.81 192 HIS A N 1
ATOM 1362 C CA . HIS A 1 192 ? 5.331 -0.843 -10.282 1.00 97.81 192 HIS A CA 1
ATOM 1363 C C . HIS A 1 192 ? 4.879 -0.292 -11.642 1.00 97.81 192 HIS A C 1
ATOM 1365 O O . HIS A 1 192 ? 5.330 -0.845 -12.653 1.00 97.81 192 HIS A O 1
ATOM 1371 N N . PRO A 1 193 ? 4.078 0.794 -11.735 1.00 98.25 193 PRO A N 1
ATOM 1372 C CA . PRO A 1 193 ? 3.582 1.244 -13.032 1.00 98.25 193 PRO A CA 1
ATOM 1373 C C . PRO A 1 193 ? 4.696 1.632 -14.016 1.00 98.25 193 PRO A C 1
ATOM 1375 O O . PRO A 1 193 ? 4.658 1.167 -15.158 1.00 98.25 193 PRO A O 1
ATOM 1378 N N . PRO A 1 194 ? 5.743 2.391 -13.619 1.00 97.88 194 PRO A N 1
ATOM 1379 C CA . PRO A 1 194 ? 6.846 2.685 -14.530 1.00 97.88 194 PRO A CA 1
ATOM 1380 C C . PRO A 1 194 ? 7.654 1.451 -14.932 1.00 97.88 194 PRO A C 1
ATOM 1382 O O . PRO A 1 194 ? 8.079 1.362 -16.083 1.00 97.88 194 PRO A O 1
ATOM 1385 N N . LEU A 1 195 ? 7.869 0.497 -14.016 1.00 98.12 195 LEU A N 1
ATOM 1386 C CA . LEU A 1 195 ? 8.582 -0.745 -14.327 1.00 98.12 195 LEU A CA 1
ATOM 1387 C C . LEU A 1 195 ? 7.842 -1.568 -15.382 1.00 98.12 195 LEU A C 1
ATOM 1389 O O . LEU A 1 195 ? 8.472 -2.040 -16.329 1.00 98.12 195 LEU A O 1
ATOM 1393 N N . VAL A 1 196 ? 6.523 -1.709 -15.239 1.00 98.38 196 VAL A N 1
ATOM 1394 C CA . VAL A 1 196 ? 5.687 -2.418 -16.212 1.00 98.38 196 VAL A CA 1
ATOM 1395 C C . VAL A 1 196 ? 5.654 -1.666 -17.537 1.00 98.38 196 VAL A C 1
ATOM 1397 O O . VAL A 1 196 ? 5.972 -2.253 -18.567 1.00 98.38 196 VAL A O 1
ATOM 1400 N N . LEU A 1 197 ? 5.353 -0.365 -17.525 1.00 98.38 197 LEU A N 1
ATOM 1401 C CA . LEU A 1 197 ? 5.243 0.433 -18.746 1.00 98.38 197 LEU A CA 1
ATOM 1402 C C . LEU A 1 197 ? 6.543 0.424 -19.566 1.00 98.38 197 LEU A C 1
ATOM 1404 O O . LEU A 1 197 ? 6.515 0.214 -20.777 1.00 98.38 197 LEU A O 1
ATOM 1408 N N . LEU A 1 198 ? 7.694 0.615 -18.915 1.00 98.12 198 LEU A N 1
ATOM 1409 C CA . LEU A 1 198 ? 8.996 0.652 -19.591 1.00 98.12 198 LEU A CA 1
ATOM 1410 C C . LEU A 1 198 ? 9.475 -0.729 -20.066 1.00 98.12 198 LEU A C 1
ATOM 1412 O O . LEU A 1 198 ? 10.452 -0.807 -20.808 1.00 98.12 198 LEU A O 1
ATOM 1416 N N . ASN A 1 199 ? 8.779 -1.803 -19.684 1.00 98.44 199 ASN A N 1
ATOM 1417 C CA . ASN A 1 199 ? 9.002 -3.162 -20.174 1.00 98.44 199 ASN A CA 1
ATOM 1418 C C . ASN A 1 199 ? 7.773 -3.735 -20.909 1.00 98.44 199 ASN A C 1
ATOM 1420 O O . ASN A 1 199 ? 7.723 -4.941 -21.156 1.00 98.44 199 ASN A O 1
ATOM 1424 N N . ALA A 1 200 ? 6.799 -2.899 -21.295 1.00 98.12 200 ALA A N 1
ATOM 1425 C CA . ALA A 1 200 ? 5.490 -3.356 -21.760 1.00 98.12 200 ALA A CA 1
ATOM 1426 C C . ALA A 1 200 ? 5.564 -4.291 -22.975 1.00 98.12 200 ALA A C 1
ATOM 1428 O O . ALA A 1 200 ? 4.883 -5.305 -22.997 1.00 98.12 200 ALA A O 1
ATOM 1429 N N . ALA A 1 201 ? 6.446 -4.015 -23.943 1.00 97.81 201 ALA A N 1
ATOM 1430 C CA . ALA A 1 201 ? 6.617 -4.867 -25.123 1.00 97.81 201 ALA A CA 1
ATOM 1431 C C . ALA A 1 201 ? 7.109 -6.289 -24.790 1.00 97.81 201 ALA A C 1
ATOM 1433 O O . ALA A 1 201 ? 6.736 -7.238 -25.470 1.00 97.81 201 ALA A O 1
ATOM 1434 N N . ARG A 1 202 ? 7.936 -6.452 -23.747 1.00 97.81 202 ARG A N 1
ATOM 1435 C CA . ARG A 1 202 ? 8.420 -7.773 -23.303 1.00 97.81 202 ARG A CA 1
ATOM 1436 C C . ARG A 1 202 ? 7.300 -8.558 -22.629 1.00 97.81 202 ARG A C 1
ATOM 1438 O O . ARG A 1 202 ? 7.139 -9.744 -22.889 1.00 97.81 202 ARG A O 1
ATOM 1445 N N . ILE A 1 203 ? 6.518 -7.866 -21.799 1.00 98.25 203 ILE A N 1
ATOM 1446 C CA . ILE A 1 203 ? 5.353 -8.425 -21.104 1.00 98.25 203 ILE A CA 1
ATOM 1447 C C . ILE A 1 203 ? 4.279 -8.838 -22.117 1.00 98.25 203 ILE A C 1
ATOM 1449 O O . ILE A 1 203 ? 3.792 -9.960 -22.062 1.00 98.25 203 ILE A O 1
ATOM 1453 N N . ASP A 1 204 ? 3.967 -7.973 -23.083 1.00 97.56 204 ASP A N 1
ATOM 1454 C CA . ASP A 1 204 ? 3.005 -8.244 -24.161 1.00 97.56 204 ASP A CA 1
ATOM 1455 C C . ASP A 1 204 ? 3.445 -9.420 -25.051 1.00 97.56 204 ASP A C 1
ATOM 1457 O O . ASP A 1 204 ? 2.636 -10.258 -25.443 1.00 97.56 204 ASP A O 1
ATOM 1461 N N . ALA A 1 205 ? 4.753 -9.556 -25.294 1.00 97.44 205 ALA A N 1
ATOM 1462 C CA . ALA A 1 205 ? 5.326 -10.702 -25.998 1.00 97.44 205 ALA A CA 1
ATOM 1463 C C . ALA A 1 205 ? 5.370 -12.002 -25.165 1.00 97.44 205 ALA A C 1
ATOM 1465 O O . ALA A 1 205 ? 5.799 -13.036 -25.682 1.00 97.44 205 ALA A O 1
ATOM 1466 N N . GLY A 1 206 ? 4.968 -11.969 -23.888 1.00 96.50 206 GLY A N 1
ATOM 1467 C CA . GLY A 1 206 ? 5.030 -13.116 -22.979 1.00 96.50 206 GLY A CA 1
ATOM 1468 C C . GLY A 1 206 ? 6.457 -13.560 -22.642 1.00 96.50 206 GLY A C 1
ATOM 1469 O O . GLY A 1 206 ? 6.683 -14.732 -22.337 1.00 96.50 206 GLY A O 1
ATOM 1470 N N . GLU A 1 207 ? 7.441 -12.659 -22.734 1.00 97.62 207 GLU A N 1
ATOM 1471 C CA . GLU A 1 207 ? 8.834 -12.972 -22.419 1.00 97.62 207 GLU A CA 1
ATOM 1472 C C . GLU A 1 207 ? 8.994 -13.214 -20.906 1.00 97.62 207 GLU A C 1
ATOM 1474 O O . GLU A 1 207 ? 8.639 -12.345 -20.106 1.00 97.62 207 GLU A O 1
ATOM 1479 N N . PRO A 1 208 ? 9.568 -14.350 -20.469 1.00 96.44 208 PRO A N 1
ATOM 1480 C CA . PRO A 1 208 ? 9.876 -14.559 -19.062 1.00 96.44 208 PRO A CA 1
ATOM 1481 C C . PRO A 1 208 ? 11.140 -13.784 -18.667 1.00 96.44 208 PRO A C 1
ATOM 1483 O O . PRO A 1 208 ? 12.236 -14.061 -19.156 1.00 96.44 208 PRO A O 1
ATOM 1486 N N . PHE A 1 209 ? 11.007 -12.847 -17.731 1.00 97.88 209 PHE A N 1
ATOM 1487 C CA . PHE A 1 209 ? 12.130 -12.125 -17.126 1.00 97.88 209 PHE A CA 1
ATOM 1488 C C . PHE A 1 209 ? 11.816 -11.724 -15.683 1.00 97.88 209 PHE A C 1
ATOM 1490 O O . PHE A 1 209 ? 10.677 -11.829 -15.226 1.00 97.88 209 PHE A O 1
ATOM 1497 N N . LEU A 1 210 ? 12.829 -11.263 -14.950 1.00 98.00 210 LEU A N 1
ATOM 1498 C CA . LEU A 1 210 ? 12.657 -10.721 -13.606 1.00 98.00 210 LEU A CA 1
ATOM 1499 C C . LEU A 1 210 ? 12.584 -9.197 -13.672 1.00 98.00 210 LEU A C 1
ATOM 1501 O O . LEU A 1 210 ? 13.529 -8.541 -14.113 1.00 98.00 210 LEU A O 1
ATOM 1505 N N . ILE A 1 211 ? 11.467 -8.619 -13.228 1.00 97.69 211 ILE A N 1
ATOM 1506 C CA . ILE A 1 211 ? 11.138 -7.212 -13.497 1.00 97.69 211 ILE A CA 1
ATOM 1507 C C . ILE A 1 211 ? 12.156 -6.237 -12.905 1.00 97.69 211 ILE A C 1
ATOM 1509 O O . ILE A 1 211 ? 12.552 -5.274 -13.559 1.00 97.69 211 ILE A O 1
ATOM 1513 N N . CYS A 1 212 ? 12.642 -6.519 -11.696 1.00 96.81 212 CYS A N 1
ATOM 1514 C CA . CYS A 1 212 ? 13.663 -5.703 -11.052 1.00 96.81 212 CYS A CA 1
ATOM 1515 C C . CYS A 1 212 ? 15.051 -5.993 -11.632 1.00 96.81 212 CYS A C 1
ATOM 1517 O O . CYS A 1 212 ? 15.760 -5.066 -12.004 1.00 96.81 212 CYS A O 1
ATOM 1519 N N . ARG A 1 213 ? 15.451 -7.264 -11.758 1.00 97.12 213 ARG A N 1
ATOM 1520 C CA . ARG A 1 213 ? 16.809 -7.601 -12.211 1.00 97.12 213 ARG A CA 1
ATOM 1521 C C . ARG A 1 213 ? 17.069 -7.214 -13.659 1.00 97.12 213 ARG A C 1
ATOM 1523 O O . ARG A 1 213 ? 18.116 -6.647 -13.958 1.00 97.12 213 ARG A O 1
ATOM 1530 N N . ASP A 1 214 ? 16.111 -7.502 -14.528 1.00 96.75 214 ASP A N 1
ATOM 1531 C CA . ASP A 1 214 ? 16.280 -7.390 -15.972 1.00 96.75 214 ASP A CA 1
ATOM 1532 C C . ASP A 1 214 ? 15.578 -6.134 -16.534 1.00 96.75 214 ASP A C 1
ATOM 1534 O O . ASP A 1 214 ? 15.865 -5.736 -17.662 1.00 96.75 214 ASP A O 1
ATOM 1538 N N . GLY A 1 215 ? 14.666 -5.504 -15.775 1.00 95.62 215 GLY A N 1
ATOM 1539 C CA . GLY A 1 215 ? 13.880 -4.333 -16.204 1.00 95.62 215 GLY A CA 1
ATOM 1540 C C . GLY A 1 215 ? 14.226 -3.000 -15.516 1.00 95.62 215 GLY A C 1
ATOM 1541 O O . GLY A 1 215 ? 13.903 -1.933 -16.053 1.00 95.62 215 GLY A O 1
ATOM 1542 N N . LEU A 1 216 ? 14.915 -3.011 -14.366 1.00 97.12 216 LEU A N 1
ATOM 1543 C CA . LEU A 1 216 ? 15.312 -1.795 -13.637 1.00 97.12 216 LEU A CA 1
ATOM 1544 C C . LEU A 1 216 ? 16.688 -1.280 -14.079 1.00 97.12 216 LEU A C 1
ATOM 1546 O O . LEU A 1 216 ? 17.707 -1.416 -13.393 1.00 97.12 216 LEU A O 1
ATOM 1550 N N . THR A 1 217 ? 16.713 -0.628 -15.237 1.00 96.00 217 THR A N 1
ATOM 1551 C CA . THR A 1 217 ? 17.921 0.029 -15.753 1.00 96.00 217 THR A CA 1
ATOM 1552 C C . THR A 1 217 ? 18.195 1.371 -15.060 1.00 96.00 217 THR A C 1
ATOM 1554 O O . THR A 1 217 ? 17.354 1.917 -14.342 1.00 96.00 217 THR A O 1
ATOM 1557 N N . ALA A 1 218 ? 19.359 1.974 -15.326 1.00 95.56 218 ALA A N 1
ATOM 1558 C CA . ALA A 1 218 ? 19.649 3.341 -14.886 1.00 95.56 218 ALA A CA 1
ATOM 1559 C C . ALA A 1 218 ? 18.658 4.374 -15.463 1.00 95.56 218 ALA A C 1
ATOM 1561 O O . ALA A 1 218 ? 18.365 5.370 -14.808 1.00 95.56 218 ALA A O 1
ATOM 1562 N N . ALA A 1 219 ? 18.133 4.151 -16.675 1.00 96.06 219 ALA A N 1
ATOM 1563 C CA . ALA A 1 219 ? 17.120 5.023 -17.269 1.00 96.06 219 ALA A CA 1
ATOM 1564 C C . ALA A 1 219 ? 15.775 4.893 -16.546 1.00 96.06 219 ALA A C 1
ATOM 1566 O O . ALA A 1 219 ? 15.190 5.910 -16.178 1.00 96.06 219 ALA A O 1
ATOM 1567 N N . THR A 1 220 ? 15.354 3.659 -16.260 1.00 96.50 220 THR A N 1
ATOM 1568 C CA . THR A 1 220 ? 14.165 3.373 -15.447 1.00 96.50 220 THR A CA 1
ATOM 1569 C C . THR A 1 220 ? 14.280 4.036 -14.077 1.00 96.50 220 THR A C 1
ATOM 1571 O O . THR A 1 220 ? 13.385 4.766 -13.673 1.00 96.50 220 THR A O 1
ATOM 1574 N N . SER A 1 221 ? 15.428 3.888 -13.408 1.00 97.00 221 SER A N 1
ATOM 1575 C CA . SER A 1 221 ? 15.682 4.507 -12.102 1.00 97.00 221 SER A CA 1
ATOM 1576 C C . SER A 1 221 ? 15.549 6.033 -12.122 1.00 97.00 221 SER A C 1
ATOM 1578 O O . SER A 1 221 ? 14.959 6.593 -11.206 1.00 97.00 221 SER A O 1
ATOM 1580 N N . ARG A 1 222 ? 16.048 6.717 -13.165 1.00 97.19 222 ARG A N 1
ATOM 1581 C CA . ARG A 1 222 ? 15.869 8.176 -13.297 1.00 97.19 222 ARG A CA 1
ATOM 1582 C C . ARG A 1 222 ? 14.397 8.563 -13.417 1.00 97.19 222 ARG A C 1
ATOM 1584 O O . ARG A 1 222 ? 13.996 9.568 -12.841 1.00 97.19 222 ARG A O 1
ATOM 1591 N N . PHE A 1 223 ? 13.608 7.775 -14.148 1.00 98.00 223 PHE A N 1
ATOM 1592 C CA . PHE A 1 223 ? 12.175 8.021 -14.277 1.00 98.00 223 PHE A CA 1
ATOM 1593 C C . PHE A 1 223 ? 11.445 7.821 -12.942 1.00 98.00 223 PHE A C 1
ATOM 1595 O O . PHE A 1 223 ? 10.650 8.676 -12.564 1.00 98.00 223 PHE A O 1
ATOM 1602 N N . LEU A 1 224 ? 11.763 6.749 -12.203 1.00 98.12 224 LEU A N 1
ATOM 1603 C CA . LEU A 1 224 ? 11.228 6.516 -10.855 1.00 98.12 224 LEU A CA 1
ATOM 1604 C C . LEU A 1 224 ? 11.491 7.718 -9.942 1.00 98.12 224 LEU A C 1
ATOM 1606 O O . LEU A 1 224 ? 10.574 8.213 -9.299 1.00 98.12 224 LEU A O 1
ATOM 1610 N N . THR A 1 225 ? 12.727 8.227 -9.933 1.00 97.94 225 THR A N 1
ATOM 1611 C CA . THR A 1 225 ? 13.087 9.405 -9.136 1.00 97.94 225 THR A CA 1
ATOM 1612 C C . THR A 1 225 ? 12.310 10.647 -9.568 1.00 97.94 225 THR A C 1
ATOM 1614 O O . THR A 1 225 ? 11.826 11.371 -8.709 1.00 97.94 225 THR A O 1
ATOM 1617 N N . ALA A 1 226 ? 12.157 10.901 -10.871 1.00 98.19 226 ALA A N 1
ATOM 1618 C CA . ALA A 1 226 ? 11.420 12.069 -11.357 1.00 98.19 226 ALA A CA 1
ATOM 1619 C C . ALA A 1 226 ? 9.923 12.019 -10.996 1.00 98.19 226 ALA A C 1
ATOM 1621 O O . ALA A 1 226 ? 9.365 13.024 -10.561 1.00 98.19 226 ALA A O 1
ATOM 1622 N N . LEU A 1 227 ? 9.300 10.842 -11.109 1.00 98.44 227 LEU A N 1
ATOM 1623 C CA . LEU A 1 227 ? 7.927 10.605 -10.659 1.00 98.44 227 LEU A CA 1
ATOM 1624 C C . LEU A 1 227 ? 7.789 10.809 -9.142 1.00 98.44 227 LEU A C 1
ATOM 1626 O O . LEU A 1 227 ? 6.838 11.438 -8.685 1.00 98.44 227 LEU A O 1
ATOM 1630 N N . ASP A 1 228 ? 8.756 10.314 -8.366 1.00 98.62 228 ASP A N 1
ATOM 1631 C CA . ASP A 1 228 ? 8.776 10.478 -6.912 1.00 98.62 228 ASP A CA 1
ATOM 1632 C C . ASP A 1 228 ? 8.872 11.952 -6.499 1.00 98.62 228 ASP A C 1
ATOM 1634 O O . ASP A 1 228 ? 8.205 12.356 -5.558 1.00 98.62 228 ASP A O 1
ATOM 1638 N N . GLN A 1 229 ? 9.627 12.786 -7.224 1.00 98.56 229 GLN A N 1
ATOM 1639 C CA . GLN A 1 229 ? 9.694 14.225 -6.933 1.00 98.56 229 GLN A CA 1
ATOM 1640 C C . GLN A 1 229 ? 8.337 14.930 -7.095 1.00 98.56 229 GLN A C 1
ATOM 1642 O O . GLN A 1 229 ? 7.996 15.792 -6.288 1.00 98.56 229 GLN A O 1
ATOM 1647 N N . GLU A 1 230 ? 7.535 14.553 -8.096 1.00 98.75 230 GLU A N 1
ATOM 1648 C CA . GLU A 1 230 ? 6.168 15.080 -8.239 1.00 98.75 230 GLU A CA 1
ATOM 1649 C C . GLU A 1 230 ? 5.273 14.636 -7.078 1.00 98.75 230 GLU A C 1
ATOM 1651 O O . GLU A 1 230 ? 4.523 15.442 -6.524 1.00 98.75 230 GLU A O 1
ATOM 1656 N N . ARG A 1 231 ? 5.401 13.373 -6.652 1.00 98.44 231 ARG A N 1
ATOM 1657 C CA . ARG A 1 231 ? 4.700 12.854 -5.471 1.00 98.44 231 ARG A CA 1
ATOM 1658 C C . ARG A 1 231 ? 5.114 13.593 -4.198 1.00 98.44 231 ARG A C 1
ATOM 1660 O O . ARG A 1 231 ? 4.250 13.925 -3.400 1.00 98.44 231 ARG A O 1
ATOM 1667 N N . LEU A 1 232 ? 6.399 13.881 -4.001 1.00 98.62 232 LEU A N 1
ATOM 1668 C CA . LEU A 1 232 ? 6.890 14.612 -2.828 1.00 98.62 232 LEU A CA 1
ATOM 1669 C C . LEU A 1 232 ? 6.310 16.024 -2.745 1.00 98.62 232 LEU A C 1
ATOM 1671 O O . LEU A 1 232 ? 5.808 16.405 -1.690 1.00 98.62 232 LEU A O 1
ATOM 1675 N N . ALA A 1 233 ? 6.297 16.757 -3.862 1.00 98.62 233 ALA A N 1
ATOM 1676 C CA . ALA A 1 233 ? 5.657 18.071 -3.931 1.00 98.62 233 ALA A CA 1
ATOM 1677 C C . ALA A 1 233 ? 4.153 17.994 -3.612 1.00 98.62 233 ALA A C 1
ATOM 1679 O O . ALA A 1 233 ? 3.599 18.891 -2.982 1.00 98.62 233 ALA A O 1
ATOM 1680 N N . LEU A 1 234 ? 3.489 16.911 -4.032 1.00 98.44 234 LEU A N 1
ATOM 1681 C CA . LEU A 1 234 ? 2.088 16.659 -3.709 1.00 98.44 234 LEU A CA 1
ATOM 1682 C C . LEU A 1 234 ? 1.866 16.369 -2.217 1.00 98.44 234 LEU A C 1
ATOM 1684 O O . LEU A 1 234 ? 0.938 16.922 -1.635 1.00 98.44 234 LEU A O 1
ATOM 1688 N N . VAL A 1 235 ? 2.710 15.535 -1.601 1.00 98.38 235 VAL A N 1
ATOM 1689 C CA . VAL A 1 235 ? 2.653 15.227 -0.160 1.00 98.38 235 VAL A CA 1
ATOM 1690 C C . VAL A 1 235 ? 2.815 16.500 0.665 1.00 98.38 235 VAL A C 1
ATOM 1692 O O . VAL A 1 235 ? 2.017 16.741 1.567 1.00 98.38 235 VAL A O 1
ATOM 1695 N N . GLU A 1 236 ? 3.804 17.330 0.328 1.00 98.12 236 GLU A N 1
ATOM 1696 C CA . GLU A 1 236 ? 4.051 18.607 1.003 1.00 98.12 236 GLU A CA 1
ATOM 1697 C C . GLU A 1 236 ? 2.854 19.559 0.860 1.00 98.12 236 GLU A C 1
ATOM 1699 O O . GLU A 1 236 ? 2.385 20.115 1.853 1.00 98.12 236 GLU A O 1
ATOM 1704 N N . ALA A 1 237 ? 2.294 19.693 -0.348 1.00 98.25 237 ALA A N 1
ATOM 1705 C CA . ALA A 1 237 ? 1.112 20.524 -0.587 1.00 98.25 237 ALA A CA 1
ATOM 1706 C C . ALA A 1 237 ? -0.143 20.031 0.159 1.00 98.25 237 ALA A C 1
ATOM 1708 O O . ALA A 1 237 ? -1.010 20.837 0.489 1.00 98.25 237 ALA A O 1
ATOM 1709 N N . ALA A 1 238 ? -0.234 18.728 0.437 1.00 98.00 238 ALA A N 1
ATOM 1710 C CA . ALA A 1 238 ? -1.302 18.116 1.226 1.00 98.00 238 ALA A CA 1
ATOM 1711 C C . ALA A 1 238 ? -1.021 18.118 2.746 1.00 98.00 238 ALA A C 1
ATOM 1713 O O . ALA A 1 238 ? -1.779 17.520 3.505 1.00 98.00 238 ALA A O 1
ATOM 1714 N N . GLY A 1 239 ? 0.070 18.743 3.207 1.00 96.56 239 GLY A N 1
ATOM 1715 C CA . GLY A 1 239 ? 0.427 18.807 4.630 1.00 96.56 239 GLY A CA 1
ATOM 1716 C C . GLY A 1 239 ? 0.932 17.486 5.228 1.00 96.56 239 GLY A C 1
ATOM 1717 O O . GLY A 1 239 ? 0.929 17.321 6.449 1.00 96.56 239 GLY A O 1
ATOM 1718 N N . GLY A 1 240 ? 1.338 16.528 4.391 1.00 97.06 240 GLY A N 1
ATOM 1719 C CA . GLY A 1 240 ? 1.991 15.288 4.816 1.00 97.06 240 GLY A CA 1
ATOM 1720 C C . GLY A 1 240 ? 3.505 15.438 5.005 1.00 97.06 240 GLY A C 1
ATOM 1721 O O . GLY A 1 240 ? 4.076 16.502 4.784 1.00 97.06 240 GLY A O 1
ATOM 1722 N N . ASP A 1 241 ? 4.164 14.344 5.391 1.00 97.38 241 ASP A N 1
ATOM 1723 C CA . ASP A 1 241 ? 5.626 14.242 5.517 1.00 97.38 241 ASP A CA 1
ATOM 1724 C C . ASP A 1 241 ? 6.245 13.752 4.189 1.00 97.38 241 ASP A C 1
ATOM 1726 O O . ASP A 1 241 ? 6.086 12.572 3.842 1.00 97.38 241 ASP A O 1
ATOM 1730 N N . PRO A 1 242 ? 6.919 14.622 3.407 1.00 97.00 242 PRO A N 1
ATOM 1731 C CA . PRO A 1 242 ? 7.435 14.291 2.082 1.00 97.00 242 PRO A CA 1
ATOM 1732 C C . PRO A 1 242 ? 8.724 13.459 2.180 1.00 97.00 242 PRO A C 1
ATOM 1734 O O . PRO A 1 242 ? 9.832 13.932 1.934 1.00 97.00 242 PRO A O 1
ATOM 1737 N N . VAL A 1 243 ? 8.574 12.178 2.513 1.00 97.50 243 VAL A N 1
ATOM 1738 C CA . VAL A 1 243 ? 9.672 11.201 2.561 1.00 97.50 243 VAL A CA 1
ATOM 1739 C C . VAL A 1 243 ? 9.817 10.518 1.208 1.00 97.50 243 VAL A C 1
ATOM 1741 O O . VAL A 1 243 ? 8.850 9.956 0.686 1.00 97.50 243 VAL A O 1
ATOM 1744 N N . ASP A 1 244 ? 11.018 10.558 0.629 1.00 97.69 244 ASP A N 1
ATOM 1745 C CA . ASP A 1 244 ? 11.305 9.962 -0.679 1.00 97.69 244 ASP A CA 1
ATOM 1746 C C . ASP A 1 244 ? 11.240 8.424 -0.658 1.00 97.69 244 ASP A C 1
ATOM 1748 O O . ASP A 1 244 ? 11.382 7.767 0.378 1.00 97.69 244 ASP A O 1
ATOM 1752 N N . THR A 1 245 ? 11.011 7.832 -1.830 1.00 97.75 245 THR A N 1
ATOM 1753 C CA . THR A 1 245 ? 10.815 6.386 -1.976 1.00 97.75 245 THR A CA 1
ATOM 1754 C C . THR A 1 245 ? 12.065 5.591 -1.587 1.00 97.75 245 THR A C 1
ATOM 1756 O O . THR A 1 245 ? 11.933 4.500 -1.033 1.00 97.75 245 THR A O 1
ATOM 1759 N N . ALA A 1 246 ? 13.278 6.106 -1.824 1.00 97.88 246 ALA A N 1
ATOM 1760 C CA . ALA A 1 246 ? 14.501 5.410 -1.418 1.00 97.88 246 ALA A CA 1
ATOM 1761 C C . ALA A 1 246 ? 14.614 5.365 0.113 1.00 97.88 246 ALA A C 1
ATOM 1763 O O . ALA A 1 246 ? 14.895 4.312 0.685 1.00 97.88 246 ALA A O 1
ATOM 1764 N N . THR A 1 247 ? 14.295 6.469 0.786 1.00 97.81 247 THR A N 1
ATOM 1765 C CA . THR A 1 247 ? 14.224 6.538 2.244 1.00 97.81 247 THR A CA 1
ATOM 1766 C C . THR A 1 247 ? 13.164 5.586 2.801 1.00 97.81 247 THR A C 1
ATOM 1768 O O . THR A 1 247 ? 13.452 4.864 3.755 1.00 97.81 247 THR A O 1
ATOM 1771 N N . TRP A 1 248 ? 11.969 5.500 2.202 1.00 97.00 248 TRP A N 1
ATOM 1772 C CA . TRP A 1 248 ? 10.959 4.512 2.614 1.00 97.00 248 TRP A CA 1
ATOM 1773 C C . TRP A 1 248 ? 11.440 3.071 2.458 1.00 97.00 248 TRP A C 1
ATOM 1775 O O . TRP A 1 248 ? 11.287 2.268 3.375 1.00 97.00 248 TRP A O 1
ATOM 1785 N N . LEU A 1 249 ? 12.062 2.749 1.326 1.00 97.31 249 LEU A N 1
ATOM 1786 C CA . LEU A 1 249 ? 12.638 1.432 1.070 1.00 97.31 249 LEU A CA 1
ATOM 1787 C C . LEU A 1 249 ? 13.691 1.058 2.127 1.00 97.31 249 LEU A C 1
ATOM 1789 O O . LEU A 1 249 ? 13.646 -0.044 2.675 1.00 97.31 249 LEU A O 1
ATOM 1793 N N . LEU A 1 250 ? 14.581 1.989 2.480 1.00 97.69 250 LEU A N 1
ATOM 1794 C CA . LEU A 1 250 ? 15.587 1.789 3.526 1.00 97.69 250 LEU A CA 1
ATOM 1795 C C . LEU A 1 250 ? 14.970 1.667 4.924 1.00 97.69 250 LEU A C 1
ATOM 1797 O O . LEU A 1 250 ? 15.417 0.827 5.704 1.00 97.69 250 LEU A O 1
ATOM 1801 N N . ARG A 1 251 ? 13.932 2.452 5.242 1.00 95.94 251 ARG A N 1
ATOM 1802 C CA . ARG A 1 251 ? 13.173 2.299 6.494 1.00 95.94 251 ARG A CA 1
ATOM 1803 C C . ARG A 1 251 ? 12.575 0.900 6.584 1.00 95.94 251 ARG A C 1
ATOM 1805 O O . ARG A 1 251 ? 12.748 0.240 7.598 1.00 95.94 251 ARG A O 1
ATOM 1812 N N . TYR A 1 252 ? 11.953 0.427 5.508 1.00 95.69 252 TYR A N 1
ATOM 1813 C CA . TYR A 1 252 ? 11.299 -0.875 5.474 1.00 95.69 252 TYR A CA 1
ATOM 1814 C C . TYR A 1 252 ? 12.279 -2.041 5.553 1.00 95.69 252 TYR A C 1
ATOM 1816 O O . TYR A 1 252 ? 12.068 -2.941 6.360 1.00 95.69 252 TYR A O 1
ATOM 1824 N N . TYR A 1 253 ? 13.332 -2.033 4.736 1.00 96.38 253 TYR A N 1
ATOM 1825 C CA . TYR A 1 253 ? 14.139 -3.226 4.467 1.00 96.38 253 TYR A CA 1
ATOM 1826 C C . TYR A 1 253 ? 15.628 -3.064 4.787 1.00 96.38 253 TYR A C 1
ATOM 1828 O O . TYR A 1 253 ? 16.407 -3.986 4.550 1.00 96.38 253 TYR A O 1
ATOM 1836 N N . GLY A 1 254 ? 16.057 -1.925 5.338 1.00 95.12 254 GLY A N 1
ATOM 1837 C CA . GLY A 1 254 ? 17.466 -1.677 5.655 1.00 95.12 254 GLY A CA 1
ATOM 1838 C C . GLY A 1 254 ? 18.044 -2.693 6.642 1.00 95.12 254 GLY A C 1
ATOM 1839 O O . GLY A 1 254 ? 19.162 -3.169 6.465 1.00 95.12 254 GLY A O 1
ATOM 1840 N N . GLN A 1 255 ? 17.248 -3.109 7.632 1.00 91.00 255 GLN A N 1
ATOM 1841 C CA . GLN A 1 255 ? 17.636 -4.173 8.570 1.00 91.00 255 GLN A CA 1
ATOM 1842 C C . GLN A 1 255 ? 17.723 -5.554 7.905 1.00 91.00 255 GLN A C 1
ATOM 1844 O O . GLN A 1 255 ? 18.514 -6.385 8.339 1.00 91.00 255 GLN A O 1
ATOM 1849 N N . ALA A 1 256 ? 16.974 -5.773 6.822 1.00 90.69 256 ALA A N 1
ATOM 1850 C CA . ALA A 1 256 ? 17.029 -6.982 6.004 1.00 90.69 256 ALA A CA 1
ATOM 1851 C C . ALA A 1 256 ? 18.138 -6.925 4.927 1.00 90.69 256 ALA A C 1
ATOM 1853 O O . ALA A 1 256 ? 18.171 -7.751 4.016 1.00 90.69 256 ALA A O 1
ATOM 1854 N N . GLY A 1 257 ? 19.053 -5.949 5.010 1.00 92.62 257 GLY A N 1
ATOM 1855 C CA . GLY A 1 257 ? 20.225 -5.834 4.138 1.00 92.62 257 GLY A CA 1
ATOM 1856 C C . GLY A 1 257 ? 20.058 -4.906 2.933 1.00 92.62 257 GLY A C 1
ATOM 1857 O O . GLY A 1 257 ? 20.990 -4.779 2.137 1.00 92.62 257 GLY A O 1
ATOM 1858 N N . MET A 1 258 ? 18.914 -4.228 2.784 1.00 97.12 258 MET A N 1
ATOM 1859 C CA . MET A 1 258 ? 18.749 -3.228 1.729 1.00 97.12 258 MET A CA 1
ATOM 1860 C C . MET A 1 258 ? 19.656 -2.012 1.965 1.00 97.12 258 MET A C 1
ATOM 1862 O O . MET A 1 258 ? 19.754 -1.479 3.067 1.00 97.12 258 MET A O 1
ATOM 1866 N N . SER A 1 259 ? 20.298 -1.534 0.902 1.00 97.62 259 SER A N 1
ATOM 1867 C CA . SER A 1 259 ? 21.149 -0.340 0.920 1.00 97.62 259 SER A CA 1
ATOM 1868 C C . SER A 1 259 ? 21.165 0.373 -0.435 1.00 97.62 259 SER A C 1
ATOM 1870 O O . SER A 1 259 ? 20.962 -0.241 -1.480 1.00 97.62 259 SER A O 1
ATOM 1872 N N . GLY A 1 260 ? 21.418 1.678 -0.458 1.00 96.88 260 GLY A N 1
ATOM 1873 C CA . GLY A 1 260 ? 21.496 2.427 -1.712 1.00 96.88 260 GLY A CA 1
ATOM 1874 C C . GLY A 1 260 ? 21.305 3.923 -1.516 1.00 96.88 260 GLY A C 1
ATOM 1875 O O . GLY A 1 260 ? 20.793 4.357 -0.492 1.00 96.88 260 GLY A O 1
ATOM 1876 N N . ALA A 1 261 ? 21.743 4.705 -2.502 1.00 94.38 261 ALA A N 1
ATOM 1877 C CA . ALA A 1 261 ? 21.596 6.163 -2.505 1.00 94.38 261 ALA A CA 1
ATOM 1878 C C . ALA A 1 261 ? 20.369 6.649 -3.298 1.00 94.38 261 ALA A C 1
ATOM 1880 O O . ALA A 1 261 ? 19.982 7.806 -3.187 1.00 94.38 261 ALA A O 1
ATOM 1881 N N . ASP A 1 262 ? 19.776 5.778 -4.115 1.00 95.31 262 ASP A N 1
ATOM 1882 C CA . ASP A 1 262 ? 18.583 6.058 -4.909 1.00 95.31 262 ASP A CA 1
ATOM 1883 C C . ASP A 1 262 ? 17.665 4.827 -4.956 1.00 95.31 262 ASP A C 1
ATOM 1885 O O . ASP A 1 262 ? 18.038 3.737 -4.504 1.00 95.31 262 ASP A O 1
ATOM 1889 N N . ILE A 1 263 ? 16.461 5.001 -5.509 1.00 97.25 263 ILE A N 1
ATOM 1890 C CA . ILE A 1 263 ? 15.433 3.953 -5.606 1.00 97.25 263 ILE A CA 1
ATOM 1891 C C . ILE A 1 263 ? 15.993 2.708 -6.307 1.00 97.25 263 ILE A C 1
ATOM 1893 O O . ILE A 1 263 ? 15.821 1.584 -5.835 1.00 97.25 263 ILE A O 1
ATOM 1897 N N . GLY A 1 264 ? 16.706 2.900 -7.420 1.00 97.12 264 GLY A N 1
ATOM 1898 C CA . GLY A 1 264 ? 17.266 1.806 -8.199 1.00 97.12 264 GLY A CA 1
ATOM 1899 C C . GLY A 1 264 ? 18.350 1.037 -7.452 1.00 97.12 264 GLY A C 1
ATOM 1900 O O . GLY A 1 264 ? 18.388 -0.189 -7.519 1.00 97.12 264 GLY A O 1
ATOM 1901 N N . ALA A 1 265 ? 19.237 1.742 -6.752 1.00 97.06 265 ALA A N 1
ATOM 1902 C CA . ALA A 1 265 ? 20.290 1.153 -5.938 1.00 97.06 265 ALA A CA 1
ATOM 1903 C C . ALA A 1 265 ? 19.708 0.359 -4.761 1.00 97.06 265 ALA A C 1
ATOM 1905 O O . ALA A 1 265 ? 20.154 -0.763 -4.527 1.00 97.06 265 ALA A O 1
ATOM 1906 N N . CYS A 1 266 ? 18.677 0.892 -4.097 1.00 98.06 266 CYS A N 1
ATOM 1907 C CA . CYS A 1 266 ? 17.968 0.200 -3.018 1.00 98.06 266 CYS A CA 1
ATOM 1908 C C . CYS A 1 266 ? 17.320 -1.100 -3.506 1.00 98.06 266 CYS A C 1
ATOM 1910 O O . CYS A 1 266 ? 17.513 -2.150 -2.906 1.00 98.06 266 CYS A O 1
ATOM 1912 N N . ILE A 1 267 ? 16.597 -1.068 -4.629 1.00 97.25 267 ILE A N 1
ATOM 1913 C CA . ILE A 1 267 ? 15.966 -2.282 -5.167 1.00 97.25 267 ILE A CA 1
ATOM 1914 C C . ILE A 1 267 ? 17.027 -3.310 -5.592 1.00 97.25 267 ILE A C 1
ATOM 1916 O O . ILE A 1 267 ? 16.891 -4.491 -5.281 1.00 97.25 267 ILE A O 1
ATOM 1920 N N . ARG A 1 268 ? 18.105 -2.876 -6.264 1.00 96.69 268 ARG A N 1
ATOM 1921 C CA . ARG A 1 268 ? 19.165 -3.781 -6.744 1.00 96.69 268 ARG A CA 1
ATOM 1922 C C . ARG A 1 268 ? 19.971 -4.445 -5.633 1.00 96.69 268 ARG A C 1
ATOM 1924 O O . ARG A 1 268 ? 20.497 -5.530 -5.863 1.00 96.69 268 ARG A O 1
ATOM 1931 N N . SER A 1 269 ? 20.101 -3.815 -4.468 1.00 97.38 269 SER A N 1
ATOM 1932 C CA . SER A 1 269 ? 20.823 -4.402 -3.334 1.00 97.38 269 SER A CA 1
ATOM 1933 C C . SER A 1 269 ? 20.007 -5.446 -2.573 1.00 97.38 269 SER A C 1
ATOM 1935 O O . SER A 1 269 ? 20.573 -6.190 -1.775 1.00 97.38 269 SER A O 1
ATOM 1937 N N . PHE A 1 270 ? 18.697 -5.530 -2.817 1.00 96.44 270 PHE A N 1
ATOM 1938 C CA . PHE A 1 270 ? 17.800 -6.373 -2.044 1.00 96.44 270 PHE A CA 1
ATOM 1939 C C . PHE A 1 270 ? 17.325 -7.590 -2.846 1.00 96.44 270 PHE A C 1
ATOM 1941 O O . PHE A 1 270 ? 16.376 -7.531 -3.633 1.00 96.44 270 PHE A O 1
ATOM 1948 N N . GLN A 1 271 ? 17.996 -8.721 -2.611 1.00 94.00 271 GLN A N 1
ATOM 1949 C CA . GLN A 1 271 ? 17.810 -9.974 -3.348 1.00 94.00 271 GLN A CA 1
ATOM 1950 C C . GLN A 1 271 ? 16.340 -10.422 -3.492 1.00 94.00 271 GLN A C 1
ATOM 1952 O O . GLN A 1 271 ? 15.958 -10.763 -4.614 1.00 94.00 271 GLN A O 1
ATOM 1957 N N . PRO A 1 272 ? 15.473 -10.357 -2.456 1.00 93.19 272 PRO A N 1
ATOM 1958 C CA . PRO A 1 272 ? 14.081 -10.787 -2.596 1.00 93.19 272 PRO A CA 1
ATOM 1959 C C . PRO A 1 272 ? 13.303 -10.056 -3.698 1.00 93.19 272 PRO A C 1
ATOM 1961 O O . PRO A 1 272 ? 12.424 -10.653 -4.322 1.00 93.19 272 PRO A O 1
ATOM 1964 N N . LEU A 1 273 ? 13.617 -8.781 -3.966 1.00 94.25 273 LEU A N 1
ATOM 1965 C CA . LEU A 1 273 ? 12.983 -8.021 -5.048 1.00 94.25 273 LEU A CA 1
ATOM 1966 C C . LEU A 1 273 ? 13.582 -8.356 -6.414 1.00 94.25 273 LEU A C 1
ATOM 1968 O O . LEU A 1 273 ? 12.852 -8.352 -7.405 1.00 94.25 273 LEU A O 1
ATOM 1972 N N . MET A 1 274 ? 14.869 -8.701 -6.467 1.00 95.56 274 MET A N 1
ATOM 1973 C CA . MET A 1 274 ? 15.572 -9.106 -7.691 1.00 95.56 274 MET A CA 1
ATOM 1974 C C . MET A 1 274 ? 15.099 -10.455 -8.236 1.00 95.56 274 MET A C 1
ATOM 1976 O O . MET A 1 274 ? 15.315 -10.748 -9.409 1.00 95.56 274 MET A O 1
ATOM 1980 N N . GLU A 1 275 ? 14.411 -11.239 -7.408 1.00 94.25 275 GLU A N 1
ATOM 1981 C CA . GLU A 1 275 ? 13.807 -12.527 -7.756 1.00 94.25 275 GLU A CA 1
ATOM 1982 C C . GLU A 1 275 ? 12.349 -12.417 -8.229 1.00 94.25 275 GLU A C 1
ATOM 1984 O O . GLU A 1 275 ? 11.732 -13.426 -8.562 1.00 94.25 275 GLU A O 1
ATOM 1989 N N . THR A 1 276 ? 11.786 -11.205 -8.272 1.00 94.62 276 THR A N 1
ATOM 1990 C CA . THR A 1 276 ? 10.383 -10.976 -8.648 1.00 94.62 276 THR A CA 1
ATOM 1991 C C . THR A 1 276 ? 10.180 -11.184 -10.154 1.00 94.62 276 THR A C 1
ATOM 1993 O O . THR A 1 276 ? 10.763 -10.429 -10.944 1.00 94.62 276 THR A O 1
ATOM 1996 N N . PRO A 1 277 ? 9.352 -12.158 -10.580 1.00 96.50 277 PRO A N 1
ATOM 1997 C CA . PRO A 1 277 ? 8.991 -12.316 -11.984 1.00 96.50 277 PRO A CA 1
ATOM 1998 C C . PRO A 1 277 ? 8.240 -11.091 -12.506 1.00 96.50 277 PRO A C 1
ATOM 2000 O O . PRO A 1 277 ? 7.506 -10.435 -11.766 1.00 96.50 277 PRO A O 1
ATOM 2003 N N . ALA A 1 278 ? 8.404 -10.788 -13.790 1.00 97.38 278 ALA A N 1
ATOM 2004 C CA . ALA A 1 278 ? 7.517 -9.854 -14.466 1.00 97.38 278 ALA A CA 1
ATOM 2005 C C . ALA A 1 278 ? 6.070 -10.374 -14.473 1.00 97.38 278 ALA A C 1
ATOM 2007 O O . ALA A 1 278 ? 5.863 -11.592 -14.501 1.00 97.38 278 ALA A O 1
ATOM 2008 N N . PRO A 1 279 ? 5.065 -9.476 -14.438 1.00 97.00 279 PRO A N 1
ATOM 2009 C CA . PRO A 1 279 ? 3.684 -9.901 -14.576 1.00 97.00 279 PRO A CA 1
ATOM 2010 C C . PRO A 1 279 ? 3.485 -10.584 -15.938 1.00 97.00 279 PRO A C 1
ATOM 2012 O O . PRO A 1 279 ? 4.121 -10.188 -16.917 1.00 97.00 279 PRO A O 1
ATOM 2015 N N . PRO A 1 280 ? 2.617 -11.604 -16.017 1.00 96.25 280 PRO A N 1
ATOM 2016 C CA . PRO A 1 280 ? 2.430 -12.392 -17.235 1.00 96.25 280 PRO A CA 1
ATOM 2017 C C . PRO A 1 280 ? 1.662 -11.638 -18.331 1.00 96.25 280 PRO A C 1
ATOM 2019 O O . PRO A 1 280 ? 1.655 -12.068 -19.479 1.00 96.25 280 PRO A O 1
ATOM 2022 N N . THR A 1 281 ? 0.982 -10.550 -17.967 1.00 96.88 281 THR A N 1
ATOM 2023 C CA . THR A 1 281 ? 0.117 -9.738 -18.827 1.00 96.88 281 THR A CA 1
ATOM 2024 C C . THR A 1 281 ? 0.213 -8.269 -18.414 1.00 96.88 281 THR A C 1
ATOM 2026 O O . THR A 1 281 ? 0.607 -7.947 -17.289 1.00 96.88 281 THR A O 1
ATOM 2029 N N . LEU A 1 282 ? -0.176 -7.362 -19.316 1.00 96.94 282 LEU A N 1
ATOM 2030 C CA . LEU A 1 282 ? -0.355 -5.943 -18.980 1.00 96.94 282 LEU A CA 1
ATOM 2031 C C . LEU A 1 282 ? -1.603 -5.708 -18.118 1.00 96.94 282 LEU A C 1
ATOM 2033 O O . LEU A 1 282 ? -1.606 -4.800 -17.290 1.00 96.94 282 LEU A O 1
ATOM 2037 N N . ASP A 1 283 ? -2.630 -6.549 -18.262 1.00 95.75 283 ASP A N 1
ATOM 2038 C CA . ASP A 1 283 ? -3.776 -6.584 -17.350 1.00 95.75 283 ASP A CA 1
ATOM 2039 C C . ASP A 1 283 ? -3.388 -7.268 -16.031 1.00 95.75 283 ASP A C 1
ATOM 2041 O O . ASP A 1 283 ? -3.628 -8.454 -15.808 1.00 95.75 283 ASP A O 1
ATOM 2045 N N . HIS A 1 284 ? -2.669 -6.519 -15.198 1.00 96.00 284 HIS A N 1
ATOM 2046 C CA . HIS A 1 284 ? -2.145 -6.949 -13.909 1.00 96.00 284 HIS A CA 1
ATOM 2047 C C . HIS A 1 284 ? -2.284 -5.813 -12.894 1.00 96.00 284 HIS A C 1
ATOM 2049 O O . HIS A 1 284 ? -2.158 -4.642 -13.257 1.00 96.00 284 HIS A O 1
ATOM 2055 N N . ARG A 1 285 ? -2.445 -6.145 -11.604 1.00 94.81 285 ARG A N 1
ATOM 2056 C CA . ARG A 1 285 ? -2.656 -5.170 -10.511 1.00 94.81 285 ARG A CA 1
ATOM 2057 C C . ARG A 1 285 ? -1.602 -4.058 -10.424 1.00 94.81 285 ARG A C 1
ATOM 2059 O O . ARG A 1 285 ? -1.901 -2.954 -9.991 1.00 94.81 285 ARG A O 1
ATOM 2066 N N . TYR A 1 286 ? -0.388 -4.311 -10.914 1.00 97.00 286 TYR A N 1
ATOM 2067 C CA . TYR A 1 286 ? 0.667 -3.291 -11.044 1.00 97.00 286 TYR A CA 1
ATOM 2068 C C . TYR A 1 286 ? 0.266 -2.093 -11.919 1.00 97.00 286 TYR A C 1
ATOM 2070 O O . TYR A 1 286 ? 0.854 -1.024 -11.792 1.00 97.00 286 TYR A O 1
ATOM 2078 N N . LEU A 1 287 ? -0.706 -2.271 -12.816 1.00 97.62 287 LEU A N 1
ATOM 2079 C CA . LEU A 1 287 ? -1.363 -1.194 -13.550 1.00 97.62 287 LEU A CA 1
ATOM 2080 C C . LEU A 1 287 ? -2.798 -0.995 -13.057 1.00 97.62 287 LEU A C 1
ATOM 2082 O O . LEU A 1 287 ? -3.190 0.131 -12.776 1.00 97.62 287 LEU A O 1
ATOM 2086 N N . THR A 1 288 ? -3.582 -2.069 -12.945 1.00 96.06 288 THR A N 1
ATOM 2087 C CA . THR A 1 288 ? -5.033 -1.980 -12.711 1.00 96.06 288 THR A CA 1
ATOM 2088 C C . THR A 1 288 ? -5.438 -1.638 -11.279 1.00 96.06 288 THR A C 1
ATOM 2090 O O . THR A 1 288 ? -6.582 -1.248 -11.070 1.00 96.06 288 THR A O 1
ATOM 2093 N N . ASP A 1 289 ? -4.514 -1.711 -10.318 1.00 95.50 289 ASP A N 1
ATOM 2094 C CA . ASP A 1 289 ? -4.711 -1.287 -8.924 1.00 95.50 289 ASP A CA 1
ATOM 2095 C C . ASP A 1 289 ? -3.849 -0.044 -8.619 1.00 95.50 289 ASP A C 1
ATOM 2097 O O . ASP A 1 289 ? -4.373 1.018 -8.276 1.00 95.50 289 ASP A O 1
ATOM 2101 N N . ASP A 1 290 ? -2.532 -0.128 -8.864 1.00 97.69 290 ASP A N 1
ATOM 2102 C CA . ASP A 1 290 ? -1.564 0.925 -8.501 1.00 97.69 290 ASP A CA 1
ATOM 2103 C C . ASP A 1 290 ? -1.727 2.240 -9.305 1.00 97.69 290 ASP A C 1
ATOM 2105 O O . ASP A 1 290 ? -1.275 3.302 -8.858 1.00 97.69 290 ASP A O 1
ATOM 2109 N N . ILE A 1 291 ? -2.368 2.218 -10.486 1.00 98.19 291 ILE A N 1
ATOM 2110 C CA . ILE A 1 291 ? -2.686 3.453 -11.225 1.00 98.19 291 ILE A CA 1
ATOM 2111 C C . ILE A 1 291 ? -3.997 4.076 -10.726 1.00 98.19 291 ILE A C 1
ATOM 2113 O O . ILE A 1 291 ? -3.925 5.214 -10.256 1.00 98.19 291 ILE A O 1
ATOM 2117 N N . PRO A 1 292 ? -5.172 3.414 -10.778 1.00 97.44 292 PRO A N 1
ATOM 2118 C CA . PRO A 1 292 ? -6.430 4.020 -10.327 1.00 97.44 292 PRO A CA 1
ATOM 2119 C C . PRO A 1 292 ? -6.397 4.511 -8.878 1.00 97.44 292 PRO A C 1
ATOM 2121 O O . PRO A 1 292 ? -6.847 5.621 -8.592 1.00 97.44 292 PRO A O 1
ATOM 2124 N N . HIS A 1 293 ? -5.802 3.722 -7.981 1.00 96.19 293 HIS A N 1
ATOM 2125 C CA . HIS A 1 293 ? -5.738 4.006 -6.546 1.00 96.19 293 HIS A CA 1
ATOM 2126 C C . HIS A 1 293 ? -4.374 4.538 -6.096 1.00 96.19 293 HIS A C 1
ATOM 2128 O O . HIS A 1 293 ? -4.018 4.479 -4.920 1.00 96.19 293 HIS A O 1
ATOM 2134 N N . GLY A 1 294 ? -3.611 5.069 -7.049 1.00 97.12 294 GLY A N 1
ATOM 2135 C CA . GLY A 1 294 ? -2.307 5.667 -6.830 1.00 97.12 294 GLY A CA 1
ATOM 2136 C C . GLY A 1 294 ? -2.055 6.755 -7.863 1.00 97.12 294 GLY A C 1
ATOM 2137 O O . GLY A 1 294 ? -2.494 7.886 -7.686 1.00 97.12 294 GLY A O 1
ATOM 2138 N N . VAL A 1 295 ? -1.367 6.436 -8.961 1.00 98.38 295 VAL A N 1
ATOM 2139 C CA . VAL A 1 295 ? -0.842 7.444 -9.907 1.00 98.38 295 VAL A CA 1
ATOM 2140 C C . VAL A 1 295 ? -1.932 8.360 -10.480 1.00 98.38 295 VAL A C 1
ATOM 2142 O O . VAL A 1 295 ? -1.742 9.575 -10.555 1.00 98.38 295 VAL A O 1
ATOM 2145 N N . ALA A 1 296 ? -3.078 7.808 -10.886 1.00 98.62 296 ALA A N 1
ATOM 2146 C CA . ALA A 1 296 ? -4.184 8.586 -11.436 1.00 98.62 296 ALA A CA 1
ATOM 2147 C C . ALA A 1 296 ? -4.853 9.460 -10.370 1.00 98.62 296 ALA A C 1
ATOM 2149 O O . ALA A 1 296 ? -5.191 10.612 -10.652 1.00 98.62 296 ALA A O 1
ATOM 2150 N N . ALA A 1 297 ? -5.003 8.946 -9.148 1.00 98.38 297 ALA A N 1
ATOM 2151 C CA . ALA A 1 297 ? -5.524 9.719 -8.028 1.00 98.38 297 ALA A CA 1
ATOM 2152 C C . ALA A 1 297 ? -4.571 10.861 -7.640 1.00 98.38 297 ALA A C 1
ATOM 2154 O O . ALA A 1 297 ? -5.001 12.004 -7.486 1.00 98.38 297 ALA A O 1
ATOM 2155 N N . TYR A 1 298 ? -3.262 10.593 -7.609 1.00 98.62 298 TYR A N 1
ATOM 2156 C CA . TYR A 1 298 ? -2.230 11.603 -7.370 1.00 98.62 298 TYR A CA 1
ATOM 2157 C C . TYR A 1 298 ? -2.249 12.674 -8.463 1.00 98.62 298 TYR A C 1
ATOM 2159 O O . TYR A 1 298 ? -2.168 13.858 -8.161 1.00 98.62 298 TYR A O 1
ATOM 2167 N N . LEU A 1 299 ? -2.414 12.285 -9.733 1.00 98.81 299 LEU A N 1
ATOM 2168 C CA . LEU A 1 299 ? -2.564 13.223 -10.848 1.00 98.81 299 LEU A CA 1
ATOM 2169 C C . LEU A 1 299 ? -3.794 14.126 -10.680 1.00 98.81 299 LEU A C 1
ATOM 2171 O O . LEU A 1 299 ? -3.714 15.330 -10.934 1.00 98.81 299 LEU A O 1
ATOM 2175 N N . ALA A 1 300 ? -4.936 13.557 -10.290 1.00 98.69 300 ALA A N 1
ATOM 2176 C CA . ALA A 1 300 ? -6.161 14.316 -10.067 1.00 98.69 300 ALA A CA 1
ATOM 2177 C C . ALA A 1 300 ? -5.985 15.327 -8.924 1.00 98.69 300 ALA A C 1
ATOM 2179 O O . ALA A 1 300 ? -6.304 16.506 -9.098 1.00 98.69 300 ALA A O 1
ATOM 2180 N N . LEU A 1 301 ? -5.393 14.898 -7.807 1.00 98.62 301 LEU A N 1
ATOM 2181 C CA . LEU A 1 301 ? -5.097 15.765 -6.671 1.00 98.62 301 LEU A CA 1
ATOM 2182 C C . LEU A 1 301 ? -4.072 16.853 -7.034 1.00 98.62 301 LEU A C 1
ATOM 2184 O O . LEU A 1 301 ? -4.295 18.025 -6.748 1.00 98.62 301 LEU A O 1
ATOM 2188 N N . ALA A 1 302 ? -2.994 16.505 -7.741 1.00 98.62 302 ALA A N 1
ATOM 2189 C CA . ALA A 1 302 ? -1.957 17.448 -8.159 1.00 98.62 302 ALA A CA 1
ATOM 2190 C C . ALA A 1 302 ? -2.498 18.572 -9.050 1.00 98.62 302 ALA A C 1
ATOM 2192 O O . ALA A 1 302 ? -2.114 19.732 -8.901 1.00 98.62 302 ALA A O 1
ATOM 2193 N N . ARG A 1 303 ? -3.454 18.265 -9.936 1.00 98.56 303 ARG A N 1
ATOM 2194 C CA . ARG A 1 303 ? -4.157 19.284 -10.733 1.00 98.56 303 ARG A CA 1
ATOM 2195 C C . ARG A 1 303 ? -4.961 20.250 -9.868 1.00 98.56 303 ARG A C 1
ATOM 2197 O O . ARG A 1 303 ? -5.036 21.428 -10.204 1.00 98.56 303 ARG A O 1
ATOM 2204 N N . ARG A 1 304 ? -5.566 19.760 -8.784 1.00 98.25 304 ARG A N 1
ATOM 2205 C CA . ARG A 1 304 ? -6.381 20.563 -7.861 1.00 98.25 304 ARG A CA 1
ATOM 2206 C C . ARG A 1 304 ? -5.525 21.420 -6.934 1.00 98.25 304 ARG A C 1
ATOM 2208 O O . ARG A 1 304 ? -5.870 22.574 -6.715 1.00 98.25 304 ARG A O 1
ATOM 2215 N N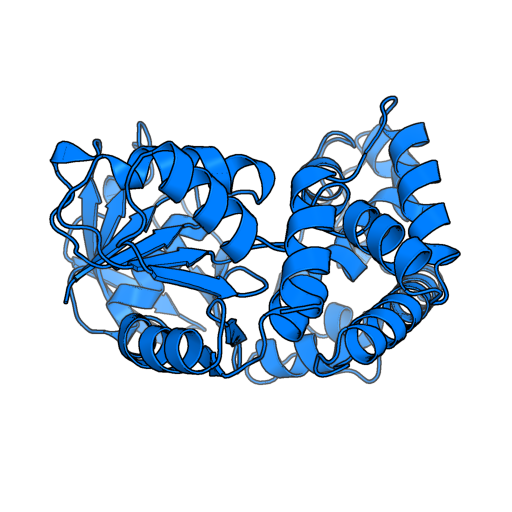 . LEU A 1 305 ? -4.401 20.884 -6.461 1.00 98.12 305 LEU A N 1
ATOM 2216 C CA . LEU A 1 305 ? -3.464 21.585 -5.577 1.00 98.12 305 LEU A CA 1
ATOM 2217 C C . LEU A 1 305 ? -2.413 22.420 -6.331 1.00 98.12 305 LEU A C 1
ATOM 2219 O O . LEU A 1 305 ? -1.651 23.158 -5.713 1.00 98.12 305 LEU A O 1
ATOM 2223 N N . GLY A 1 306 ? -2.367 22.336 -7.664 1.00 98.31 306 GLY A N 1
ATOM 2224 C CA . GLY A 1 306 ? -1.457 23.129 -8.493 1.00 98.31 306 GLY A CA 1
ATOM 2225 C C . GLY A 1 306 ? 0.008 22.688 -8.426 1.00 98.31 306 GLY A C 1
ATOM 2226 O O . GLY A 1 306 ? 0.899 23.507 -8.654 1.00 98.31 306 GLY A O 1
ATOM 2227 N N . THR A 1 307 ? 0.279 21.415 -8.127 1.00 98.75 307 THR A N 1
ATOM 2228 C CA . THR A 1 307 ? 1.642 20.868 -8.042 1.00 98.75 307 THR A CA 1
ATOM 2229 C C . THR A 1 307 ? 2.124 20.294 -9.387 1.00 98.75 307 THR A C 1
ATOM 2231 O O . THR A 1 307 ? 1.313 20.034 -10.288 1.00 98.75 307 THR A O 1
ATOM 2234 N N . PRO A 1 308 ? 3.447 20.109 -9.589 1.00 98.69 308 PRO A N 1
ATOM 2235 C CA . PRO A 1 308 ? 3.987 19.463 -10.789 1.00 98.69 308 PRO A CA 1
ATOM 2236 C C . PRO A 1 308 ? 3.442 18.038 -10.984 1.00 98.69 308 PRO A C 1
ATOM 2238 O O . PRO A 1 308 ? 3.340 17.282 -10.026 1.00 98.69 308 PRO A O 1
ATOM 2241 N N . HIS A 1 309 ? 3.091 17.669 -12.221 1.00 98.56 309 HIS A N 1
ATOM 2242 C CA . HIS A 1 309 ? 2.394 16.400 -12.504 1.00 98.56 309 HIS A CA 1
ATOM 2243 C C . HIS A 1 309 ? 2.605 15.861 -13.932 1.00 98.56 309 HIS A C 1
ATOM 2245 O O . HIS A 1 309 ? 1.746 15.170 -14.489 1.00 98.56 309 HIS A O 1
ATOM 2251 N N . GLN A 1 310 ? 3.713 16.216 -14.580 1.00 98.56 310 GLN A N 1
ATOM 2252 C CA . GLN A 1 310 ? 3.987 15.809 -15.959 1.00 98.56 310 GLN A CA 1
ATOM 2253 C C . GLN A 1 310 ? 4.291 14.309 -16.058 1.00 98.56 310 GLN A C 1
ATOM 2255 O O . GLN A 1 310 ? 3.801 13.643 -16.971 1.00 98.56 310 GLN A O 1
ATOM 2260 N N . HIS A 1 311 ? 5.055 13.763 -15.112 1.00 98.62 311 HIS A N 1
ATOM 2261 C CA . HIS A 1 311 ? 5.402 12.343 -15.066 1.00 98.62 311 HIS A CA 1
ATOM 2262 C C . HIS A 1 311 ? 4.203 11.497 -14.626 1.00 98.62 311 HIS A C 1
ATOM 2264 O O . HIS A 1 311 ? 3.948 10.454 -15.232 1.00 98.62 311 HIS A O 1
ATOM 2270 N N . LEU A 1 312 ? 3.415 11.979 -13.656 1.00 98.69 312 LEU A N 1
ATOM 2271 C CA . LEU A 1 312 ? 2.125 11.384 -13.284 1.00 98.69 312 LEU A CA 1
ATOM 2272 C C . LEU A 1 312 ? 1.199 11.274 -14.511 1.00 98.69 312 LEU A C 1
ATOM 2274 O O . LEU A 1 312 ? 0.688 10.196 -14.821 1.00 98.69 312 LEU A O 1
ATOM 2278 N N . ALA A 1 313 ? 1.035 12.368 -15.268 1.00 98.69 313 ALA A N 1
ATOM 2279 C CA . ALA A 1 313 ? 0.215 12.390 -16.480 1.00 98.69 313 ALA A CA 1
ATOM 2280 C C . ALA A 1 313 ? 0.735 11.442 -17.570 1.00 98.69 313 ALA A C 1
ATOM 2282 O O . ALA A 1 313 ? -0.064 10.763 -18.226 1.00 98.69 313 ALA A O 1
ATOM 2283 N N . ALA A 1 314 ? 2.056 11.374 -17.754 1.00 98.44 314 ALA A N 1
ATOM 2284 C CA . ALA A 1 314 ? 2.684 10.482 -18.720 1.00 98.44 314 ALA A CA 1
ATOM 2285 C C . ALA A 1 314 ? 2.413 9.007 -18.389 1.00 98.44 314 ALA A C 1
ATOM 2287 O O . ALA A 1 314 ? 1.981 8.267 -19.273 1.00 98.44 314 ALA A O 1
ATOM 2288 N N . ILE A 1 315 ? 2.591 8.589 -17.127 1.00 98.38 315 ILE A N 1
ATOM 2289 C CA . ILE A 1 315 ? 2.313 7.207 -16.708 1.00 98.38 315 ILE A CA 1
ATOM 2290 C C . ILE A 1 315 ? 0.853 6.843 -16.938 1.00 98.38 315 ILE A C 1
ATOM 2292 O O . ILE A 1 315 ? 0.594 5.811 -17.554 1.00 98.38 315 ILE A O 1
ATOM 2296 N N . VAL A 1 316 ? -0.096 7.676 -16.505 1.00 98.69 316 VAL A N 1
ATOM 2297 C CA . VAL A 1 316 ? -1.531 7.383 -16.666 1.00 98.69 316 VAL A CA 1
ATOM 2298 C C . VAL A 1 316 ? -1.897 7.249 -18.144 1.00 98.69 316 VAL A C 1
ATOM 2300 O O . VAL A 1 316 ? -2.532 6.272 -18.542 1.00 98.69 316 VAL A O 1
ATOM 2303 N N . THR A 1 317 ? -1.458 8.201 -18.972 1.00 98.62 317 THR A N 1
ATOM 2304 C CA . THR A 1 317 ? -1.806 8.252 -20.400 1.00 98.62 317 THR A CA 1
ATOM 2305 C C . THR A 1 317 ? -1.218 7.070 -21.166 1.00 98.62 317 THR A C 1
ATOM 2307 O O . THR A 1 317 ? -1.931 6.380 -21.898 1.00 98.62 317 THR A O 1
ATOM 2310 N N . LEU A 1 318 ? 0.081 6.815 -20.994 1.00 98.56 318 LEU A N 1
ATOM 2311 C CA . LEU A 1 318 ? 0.768 5.753 -21.723 1.00 98.56 318 LEU A CA 1
ATOM 2312 C C . LEU A 1 318 ? 0.312 4.375 -21.240 1.00 98.56 318 LEU A C 1
ATOM 2314 O O . LEU A 1 318 ? 0.033 3.520 -22.074 1.00 98.56 318 LEU A O 1
ATOM 2318 N N . SER A 1 319 ? 0.145 4.179 -19.927 1.00 98.44 319 SER A N 1
ATOM 2319 C CA . SER A 1 319 ? -0.331 2.903 -19.374 1.00 98.44 319 SER A CA 1
ATOM 2320 C C . SER A 1 319 ? -1.754 2.581 -19.835 1.00 98.44 319 SER A C 1
ATOM 2322 O O . SER A 1 319 ? -2.007 1.465 -20.273 1.00 98.44 319 SER A O 1
ATOM 2324 N N . SER A 1 320 ? -2.653 3.576 -19.846 1.00 98.44 320 SER A N 1
ATOM 2325 C CA . SER A 1 320 ? -4.009 3.417 -20.400 1.00 98.44 320 SER A CA 1
ATOM 2326 C C . SER A 1 320 ? -3.989 3.056 -21.890 1.00 98.44 320 SER A C 1
ATOM 2328 O O . SER A 1 320 ? -4.829 2.303 -22.374 1.00 98.44 320 SER A O 1
ATOM 2330 N N . THR A 1 321 ? -3.016 3.586 -22.637 1.00 98.25 321 THR A N 1
ATOM 2331 C CA . THR A 1 321 ? -2.870 3.288 -24.068 1.00 98.25 321 THR A CA 1
ATOM 2332 C C . THR A 1 321 ? -2.406 1.852 -24.289 1.00 98.25 321 THR A C 1
ATOM 2334 O O . THR A 1 321 ? -2.992 1.152 -25.110 1.00 98.25 321 THR A O 1
ATOM 2337 N N . VAL A 1 322 ? -1.377 1.401 -23.563 1.00 97.06 322 VAL A N 1
ATOM 2338 C CA . VAL A 1 322 ? -0.808 0.057 -23.768 1.00 97.06 322 VAL A CA 1
ATOM 2339 C C . VAL A 1 322 ? -1.715 -1.057 -23.250 1.00 97.06 322 VAL A C 1
ATOM 2341 O O . VAL A 1 322 ? -1.740 -2.121 -23.852 1.00 97.06 322 VAL A O 1
ATOM 2344 N N . ILE A 1 323 ? -2.489 -0.821 -22.183 1.00 96.12 323 ILE A N 1
ATOM 2345 C CA . ILE A 1 323 ? -3.468 -1.799 -21.676 1.00 96.12 323 ILE A CA 1
ATOM 2346 C C . ILE A 1 323 ? -4.771 -1.809 -22.499 1.00 96.12 323 ILE A C 1
ATOM 2348 O O . ILE A 1 323 ? -5.564 -2.740 -22.408 1.00 96.12 323 ILE A O 1
ATOM 2352 N N . GLY A 1 324 ? -5.000 -0.780 -23.323 1.00 96.75 324 GLY A N 1
ATOM 2353 C CA . GLY A 1 324 ? -6.157 -0.686 -24.216 1.00 96.75 324 GLY A CA 1
ATOM 2354 C C . GLY A 1 324 ? -7.440 -0.155 -23.570 1.00 96.75 324 GLY A C 1
ATOM 2355 O O . GLY A 1 324 ? -8.487 -0.161 -24.218 1.00 96.75 324 GLY A O 1
ATOM 2356 N N . HIS A 1 325 ? -7.387 0.334 -22.329 1.00 96.69 325 HIS A N 1
ATOM 2357 C CA . HIS A 1 325 ? -8.521 0.976 -21.664 1.00 96.69 325 HIS A CA 1
ATOM 2358 C C . HIS A 1 325 ? -8.075 2.064 -20.673 1.00 96.69 325 HIS A C 1
ATOM 2360 O O . HIS A 1 325 ? -6.938 2.050 -20.199 1.00 96.69 325 HIS A O 1
ATOM 2366 N N . PRO A 1 326 ? -8.957 3.019 -20.321 1.00 97.44 326 PRO A N 1
ATOM 2367 C CA . PRO A 1 326 ? -8.634 4.045 -19.337 1.00 97.44 326 PRO A CA 1
ATOM 2368 C C . PRO A 1 326 ? -8.294 3.454 -17.964 1.00 97.44 326 PRO A C 1
ATOM 2370 O O . PRO A 1 326 ? -9.018 2.599 -17.452 1.00 97.44 326 PRO A O 1
ATOM 2373 N N . LEU A 1 327 ? -7.227 3.966 -17.351 1.00 97.69 327 LEU A N 1
ATOM 2374 C CA . LEU A 1 327 ? -6.878 3.762 -15.946 1.00 97.69 327 LEU A CA 1
ATOM 2375 C C . LEU A 1 327 ? -7.136 5.072 -15.196 1.00 97.69 327 LEU A C 1
ATOM 2377 O O . LEU A 1 327 ? -6.245 5.905 -15.026 1.00 97.69 327 LEU A O 1
ATOM 2381 N N . ALA A 1 328 ? -8.401 5.298 -14.849 1.00 97.25 328 ALA A N 1
ATOM 2382 C CA . ALA A 1 328 ? -8.866 6.536 -14.234 1.00 97.25 328 ALA A CA 1
ATOM 2383 C C . ALA A 1 328 ? -8.824 6.465 -12.704 1.00 97.25 328 ALA A C 1
ATOM 2385 O O . ALA A 1 328 ? -8.924 5.388 -12.124 1.00 97.25 328 ALA A O 1
ATOM 2386 N N . ALA A 1 329 ? -8.706 7.627 -12.063 1.00 97.38 329 ALA A N 1
ATOM 2387 C CA . ALA A 1 329 ? -8.856 7.742 -10.619 1.00 97.38 329 ALA A CA 1
ATOM 2388 C C . ALA A 1 329 ? -10.298 7.456 -10.182 1.00 97.38 329 ALA A C 1
ATOM 2390 O O . ALA A 1 329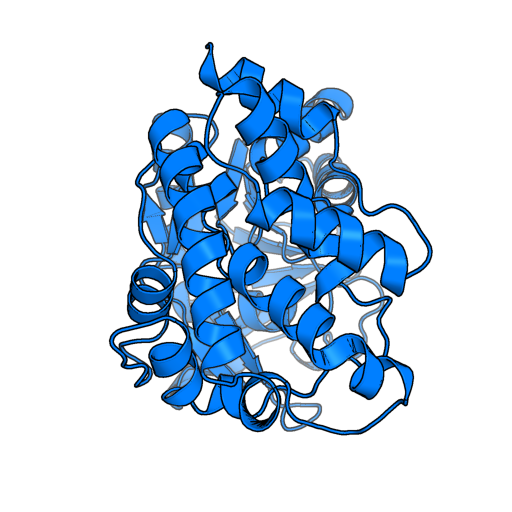 ? -11.244 7.727 -10.925 1.00 97.38 329 ALA A O 1
ATOM 2391 N N . ASP A 1 330 ? -10.449 7.010 -8.939 1.00 94.50 330 ASP A N 1
ATOM 2392 C CA . ASP A 1 330 ? -11.719 7.062 -8.219 1.00 94.50 330 ASP A CA 1
ATOM 2393 C C . ASP A 1 330 ? -12.019 8.527 -7.845 1.00 94.50 330 ASP A C 1
ATOM 2395 O O . ASP A 1 330 ? -11.353 9.114 -6.989 1.00 94.50 330 ASP A O 1
ATOM 2399 N N . GLY A 1 331 ? -12.975 9.145 -8.544 1.00 96.12 331 GLY A N 1
ATOM 2400 C CA . GLY A 1 331 ? -13.321 10.556 -8.351 1.00 96.12 331 GLY A CA 1
ATOM 2401 C C . GLY A 1 331 ? -13.879 10.851 -6.959 1.00 96.12 331 GLY A C 1
ATOM 2402 O O . GLY A 1 331 ? -13.531 11.878 -6.377 1.00 96.12 331 GLY A O 1
ATOM 2403 N N . ASP A 1 332 ? -14.665 9.931 -6.397 1.00 95.75 332 ASP A N 1
ATOM 2404 C CA . ASP A 1 332 ? -15.249 10.091 -5.064 1.00 95.75 332 ASP A CA 1
ATOM 2405 C C . ASP A 1 332 ? -14.154 10.053 -3.994 1.00 95.75 332 ASP A C 1
ATOM 2407 O O . ASP A 1 332 ? -14.177 10.840 -3.049 1.00 95.75 332 ASP A O 1
ATOM 2411 N N . ALA A 1 333 ? -13.138 9.203 -4.178 1.00 97.00 333 ALA A N 1
ATOM 2412 C CA . ALA A 1 333 ? -11.970 9.173 -3.301 1.00 97.00 333 ALA A CA 1
ATOM 2413 C C . ALA A 1 333 ? -11.176 10.491 -3.335 1.00 97.00 333 ALA A C 1
ATOM 2415 O O . ALA A 1 333 ? -10.729 10.970 -2.293 1.00 97.00 333 ALA A O 1
ATOM 2416 N N . VAL A 1 334 ? -11.010 11.095 -4.518 1.00 98.31 334 VAL A N 1
ATOM 2417 C CA . VAL A 1 334 ? -10.310 12.384 -4.670 1.00 98.31 334 VAL A CA 1
ATOM 2418 C C . VAL A 1 334 ? -11.077 13.513 -3.983 1.00 98.31 334 VAL A C 1
ATOM 2420 O O . VAL A 1 334 ? -10.472 14.282 -3.238 1.00 98.31 334 VAL A O 1
ATOM 2423 N N . GLU A 1 335 ? -12.394 13.609 -4.182 1.00 98.31 335 GLU A N 1
ATOM 2424 C CA . GLU A 1 335 ? -13.205 14.644 -3.525 1.00 98.31 335 GLU A CA 1
ATOM 2425 C C . GLU A 1 335 ? -13.315 14.429 -2.010 1.00 98.31 335 GLU A C 1
ATOM 2427 O O . GLU A 1 335 ? -13.265 15.399 -1.252 1.00 98.31 335 GLU A O 1
ATOM 2432 N N . ALA A 1 336 ? -13.400 13.178 -1.544 1.00 97.81 336 ALA A N 1
ATOM 2433 C CA . ALA A 1 336 ? -13.372 12.867 -0.117 1.00 97.81 336 ALA A CA 1
ATOM 2434 C C . ALA A 1 336 ? -12.049 13.307 0.526 1.00 97.81 336 ALA A C 1
ATOM 2436 O O . ALA A 1 336 ? -12.058 13.918 1.593 1.00 97.81 336 ALA A O 1
ATOM 2437 N N . PHE A 1 337 ? -10.917 13.052 -0.138 1.00 98.50 337 PHE A N 1
ATOM 2438 C CA . PHE A 1 337 ? -9.605 13.477 0.348 1.00 98.50 337 PHE A CA 1
ATOM 2439 C C . PHE A 1 337 ? -9.458 15.004 0.371 1.00 98.50 337 PHE A C 1
ATOM 2441 O O . PHE A 1 337 ? -8.954 15.555 1.345 1.00 98.50 337 PHE A O 1
ATOM 2448 N N . LEU A 1 338 ? -9.940 15.704 -0.661 1.00 98.38 338 LEU A N 1
ATOM 2449 C CA . LEU A 1 338 ? -9.954 17.172 -0.692 1.00 98.38 338 LEU A CA 1
ATOM 2450 C C . LEU A 1 338 ? -10.831 17.763 0.415 1.00 98.38 338 LEU A C 1
ATOM 2452 O O . LEU A 1 338 ? -10.410 18.693 1.091 1.00 98.38 338 LEU A O 1
ATOM 2456 N N . SER A 1 339 ? -12.011 17.186 0.641 1.00 98.00 339 SER A N 1
ATOM 2457 C CA . SER A 1 339 ? -12.906 17.614 1.720 1.00 98.00 339 SER A CA 1
ATOM 2458 C C . SER A 1 339 ? -12.270 17.400 3.094 1.00 98.00 339 SER A C 1
ATOM 2460 O O . SER A 1 339 ? -12.420 18.235 3.978 1.00 98.00 339 SER A O 1
ATOM 2462 N N . TRP A 1 340 ? -11.537 16.296 3.269 1.00 97.94 340 TRP A N 1
ATOM 2463 C CA . TRP A 1 340 ? -10.783 16.019 4.490 1.00 97.94 340 TRP A CA 1
ATOM 2464 C C . TRP A 1 340 ? -9.633 17.014 4.710 1.00 97.94 340 TRP A C 1
ATOM 2466 O O . TRP A 1 340 ? -9.414 17.425 5.841 1.00 97.94 340 TRP A O 1
ATOM 2476 N N . LEU A 1 341 ? -8.934 17.446 3.653 1.00 96.50 341 LEU A N 1
ATOM 2477 C CA . LEU A 1 341 ? -7.880 18.468 3.756 1.00 96.50 341 LEU A CA 1
ATOM 2478 C C . LEU A 1 341 ? -8.403 19.847 4.190 1.00 96.50 341 LEU A C 1
ATOM 2480 O O . LEU A 1 341 ? -7.642 20.640 4.742 1.00 96.50 341 LEU A O 1
ATOM 2484 N N . GLU A 1 342 ? -9.663 20.158 3.884 1.00 94.00 342 GLU A N 1
ATOM 2485 C CA . GLU A 1 342 ? -10.295 21.448 4.189 1.00 94.00 342 GLU A CA 1
ATOM 2486 C C . GLU A 1 342 ? -10.947 21.501 5.585 1.00 94.00 342 GLU A C 1
ATOM 2488 O O . GLU A 1 342 ? -11.300 22.595 6.038 1.00 94.00 342 GLU A O 1
ATOM 2493 N N . ALA A 1 343 ? -11.128 20.347 6.238 1.00 90.44 343 ALA A N 1
ATOM 2494 C CA . ALA A 1 343 ? -11.810 20.190 7.526 1.00 90.44 343 ALA A CA 1
ATOM 2495 C C . ALA A 1 343 ? -10.892 20.460 8.730 1.00 90.44 343 ALA A C 1
ATOM 2497 O O . ALA A 1 343 ? -11.387 21.091 9.696 1.00 90.44 343 ALA A O 1
#